Protein 7LZG (pdb70)

B-factor: mean 48.68, std 23.16, range [13.5, 153.05]

Foldseek 3Di:
DVVVVVVLQVLCVVCVVVQWAWPVPFDAEEQFQFLLVVLVVLVPPDQKHWYAHPVQFTQAMDGPVRSVVVCVVDDSVVSVHTNSCHDRPAAEAEPPDGPVVQVVSCVVPQKHWYAHPVGHTTTIGGPVSVVVSVVVVVPD/DVCVVVVQVLVVVCCVQQWDWPVPFDEEEQQQALLVVLVVQVVPDQKHWYAHPVQQTQAIDGPVLSCVVCVVDDNVVSRDGNSCHPNPAAEAEPPDGPVVVVVRCVVHFKYWYAHPVRHTTTIGGPVRSVVSCCVCVVVDDDPVVDD

Sequence (287 aa):
SNAIAKEFETFLLGQEETFLTPAKNLAVLIDTHNADHATLLLSQTYTRVPVVTDEKQFVGTIGLRDIAYQEHDLSQEIADTDIVHTKTDVAVVSPDFTITEVLHKLVDESFLPVVDAEGIFQGIITRKSILKAVNALLHDNAIAKEFETFLLGQEETFLTPAKNLAVLIDTHNADHATLLLSQTYTRVPVVTDEKQFVGTIGLRDIAYQEHDLSQEIADTDIVHTKTDVAVVSPDFTITEVLHKLVDESFLPVVDAEGIFQGIITRKSILKAVNALLHDFSKEYEIR

Structure (mmCIF, N/CA/C/O backbone):
data_7LZG
#
_entry.id   7LZG
#
_cell.length_a   55.225
_cell.length_b   85.173
_cell.length_c   91.591
_cell.angle_alpha   9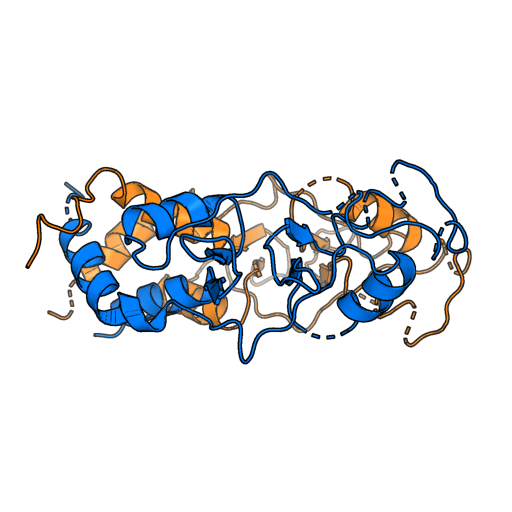0.000
_cell.angle_beta   90.000
_cell.angle_gamma   90.000
#
_symmetry.space_group_name_H-M   'P 21 21 21'
#
loop_
_entity.id
_entity.type
_entity.pdbx_description
1 polymer 'CBS domain protein'
2 non-polymer 'PHOSPHATE ION'
3 water water
#
loop_
_atom_site.group_PDB
_atom_site.id
_atom_site.type_symbol
_atom_site.label_atom_id
_atom_site.label_alt_id
_atom_site.label_comp_id
_atom_site.label_asym_id
_atom_site.label_entity_id
_atom_site.label_seq_id
_atom_site.pdbx_PDB_ins_code
_atom_site.Cartn_x
_atom_site.Cartn_y
_atom_site.Cartn_z
_atom_site.occupancy
_atom_site.B_iso_or_equiv
_atom_site.auth_seq_id
_atom_site.auth_comp_id
_atom_site.auth_asym_id
_atom_site.auth_atom_id
_atom_site.pdbx_PDB_model_num
ATOM 1 N N . SER A 1 1 ? 14.927 25.493 83.771 1.00 80.91 -2 SER A N 1
ATOM 2 C CA . SER A 1 1 ? 13.736 26.277 84.076 1.00 77.64 -2 SER A CA 1
ATOM 3 C C . SER A 1 1 ? 13.808 27.651 83.424 1.00 82.44 -2 SER A C 1
ATOM 4 O O . SER A 1 1 ? 12.806 28.161 82.918 1.00 96.18 -2 SER A O 1
ATOM 7 N N . ASN A 1 2 ? 15.000 28.246 83.454 1.00 64.70 -1 ASN A N 1
ATOM 8 C CA . ASN A 1 2 ? 15.277 29.590 82.954 1.00 60.47 -1 ASN A CA 1
ATOM 9 C C . ASN A 1 2 ? 14.465 30.668 83.662 1.00 56.03 -1 ASN A C 1
ATOM 10 O O . ASN A 1 2 ? 14.482 31.830 83.237 1.00 53.96 -1 ASN A O 1
ATOM 15 N N . ALA A 1 3 ? 13.752 30.318 84.732 1.00 55.68 0 ALA A N 1
ATOM 16 C CA . ALA A 1 3 ? 13.038 31.303 85.530 1.00 54.62 0 ALA A CA 1
ATOM 17 C C . ALA A 1 3 ? 13.850 31.789 86.719 1.00 50.31 0 ALA A C 1
ATOM 18 O O . ALA A 1 3 ? 13.597 32.893 87.217 1.00 48.98 0 ALA A O 1
ATOM 28 N N . ILE A 1 5 ? 17.303 32.083 86.623 1.00 48.94 2 ILE A N 1
ATOM 29 C CA . ILE A 1 5 ? 18.279 32.997 86.042 1.00 42.87 2 ILE A CA 1
ATOM 30 C C . ILE A 1 5 ? 17.596 34.277 85.572 1.00 39.62 2 ILE A C 1
ATOM 31 O O . ILE A 1 5 ? 18.189 35.360 85.628 1.00 40.03 2 ILE A O 1
ATOM 36 N N . ALA A 1 6 ? 16.339 34.185 85.125 1.00 43.04 3 ALA A N 1
ATOM 37 C CA . ALA A 1 6 ? 15.600 35.384 84.749 1.00 38.91 3 ALA A CA 1
ATOM 38 C C . ALA A 1 6 ? 15.345 36.281 85.952 1.00 41.35 3 ALA A C 1
ATOM 39 O O . ALA A 1 6 ? 15.332 37.510 85.816 1.00 43.38 3 ALA A O 1
ATOM 41 N N . LYS A 1 7 ? 15.139 35.692 87.131 1.00 44.02 4 LYS A N 1
ATOM 42 C CA . LYS A 1 7 ? 14.963 36.502 88.332 1.00 41.12 4 LYS A CA 1
ATOM 43 C C . LYS A 1 7 ? 16.280 37.139 88.757 1.00 37.43 4 LYS A C 1
ATOM 44 O O . LYS A 1 7 ? 16.311 38.312 89.147 1.00 36.72 4 LYS A O 1
ATOM 50 N N . GLU A 1 8 ? 17.377 36.382 88.684 1.00 37.13 5 GLU A N 1
ATOM 51 C CA . GLU A 1 8 ? 18.683 36.937 89.024 1.00 39.89 5 GLU A CA 1
ATOM 52 C C . GLU A 1 8 ? 19.100 38.017 88.032 1.00 41.62 5 GLU A C 1
ATOM 53 O O . GLU A 1 8 ? 19.719 39.015 88.417 1.00 38.80 5 GLU A O 1
ATOM 59 N N . PHE A 1 9 ? 18.767 37.836 86.751 1.00 44.72 6 PHE A N 1
ATOM 60 C CA . PHE A 1 9 ? 19.107 38.840 85.748 1.00 39.89 6 PHE A CA 1
ATOM 61 C C . PHE A 1 9 ? 18.307 40.119 85.955 1.00 41.55 6 PHE A C 1
ATOM 62 O O . PHE A 1 9 ? 18.823 41.222 8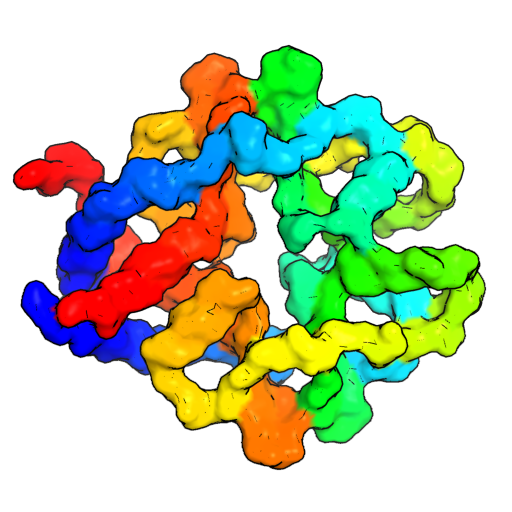5.742 1.00 40.42 6 PHE A O 1
ATOM 70 N N . GLU A 1 10 ? 17.047 39.993 86.378 1.00 42.99 7 GLU A N 1
ATOM 71 C CA . GLU A 1 10 ? 16.226 41.175 86.616 1.00 40.63 7 GLU A CA 1
ATOM 72 C C . GLU A 1 10 ? 16.725 41.963 87.820 1.00 42.09 7 GLU A C 1
ATOM 73 O O . GLU A 1 10 ? 16.822 43.194 87.763 1.00 47.76 7 GLU A O 1
ATOM 79 N N . THR A 1 11 ? 17.047 41.273 88.916 1.00 45.14 8 THR A N 1
ATOM 80 C CA . THR A 1 11 ? 17.505 41.965 90.116 1.00 41.33 8 THR A CA 1
ATOM 81 C C . THR A 1 11 ? 18.802 42.721 89.857 1.00 42.05 8 THR A C 1
ATOM 82 O O . THR A 1 11 ? 19.005 43.819 90.387 1.00 50.60 8 THR A O 1
ATOM 86 N N . PHE A 1 12 ? 19.688 42.155 89.034 1.00 41.24 9 PHE A N 1
ATOM 87 C CA . PHE A 1 12 ? 20.919 42.857 88.689 1.00 51.39 9 PHE A CA 1
ATOM 88 C C . PHE A 1 12 ? 20.641 44.093 87.842 1.00 51.81 9 PHE A C 1
ATOM 89 O O . PHE A 1 12 ? 21.363 45.091 87.951 1.00 56.48 9 PHE A O 1
ATOM 97 N N . LEU A 1 13 ? 19.604 44.051 87.001 1.00 50.69 10 LEU A N 1
ATOM 98 C CA . LEU A 1 13 ? 19.293 45.200 86.156 1.00 48.50 10 LEU A CA 1
ATOM 99 C C . LEU A 1 13 ? 18.765 46.368 86.978 1.00 54.51 10 LEU A C 1
ATOM 100 O O . LEU A 1 13 ? 19.037 47.531 86.658 1.00 61.48 10 LEU A O 1
ATOM 105 N N . LEU A 1 14 ? 18.003 46.083 88.038 1.00 53.08 11 LEU A N 1
ATOM 106 C CA . LEU A 1 14 ? 17.557 47.146 88.929 1.00 54.63 11 LEU A CA 1
ATOM 107 C C . LEU A 1 14 ? 18.723 47.835 89.625 1.00 62.08 11 LEU A C 1
ATOM 108 O O . LEU A 1 14 ? 18.587 48.990 90.043 1.00 70.24 11 LEU A O 1
ATOM 113 N N . GLY A 1 15 ? 19.865 47.154 89.756 1.00 58.85 12 GLY A N 1
ATOM 114 C CA . GLY A 1 15 ? 21.031 47.784 90.349 1.00 54.95 12 GLY A CA 1
ATOM 115 C C . GLY A 1 15 ? 21.577 48.926 89.517 1.00 62.76 12 GLY A C 1
ATOM 116 O O . GLY A 1 15 ? 22.123 49.889 90.064 1.00 65.37 12 GLY A O 1
ATOM 117 N N . GLN A 1 16 ? 21.443 48.839 88.193 1.00 64.39 13 GLN A N 1
ATOM 118 C CA . GLN A 1 16 ? 21.844 49.906 87.284 1.00 69.83 13 GLN A CA 1
ATOM 119 C C . GLN A 1 16 ? 20.637 50.568 86.624 1.00 67.21 13 GLN A C 1
ATOM 120 O O . GLN A 1 16 ? 20.739 51.087 85.510 1.00 67.82 13 GLN A O 1
ATOM 126 N N . GLU A 1 17 ? 19.487 50.555 87.305 1.00 78.48 14 GLU A N 1
ATOM 127 C CA . GLU A 1 17 ? 18.277 51.135 86.731 1.00 81.42 14 GLU A CA 1
ATOM 128 C C . GLU A 1 17 ? 18.394 52.645 86.566 1.00 90.87 14 GLU A C 1
ATOM 129 O O . GLU A 1 17 ? 17.842 53.207 85.613 1.00 87.35 14 GLU A O 1
ATOM 135 N N . GLU A 1 18 ? 19.104 53.317 87.474 1.00 98.75 15 GLU A N 1
ATOM 136 C CA . GLU A 1 18 ? 19.235 54.766 87.381 1.00 102.82 15 GLU A CA 1
ATOM 137 C C . GLU A 1 18 ? 20.270 55.185 86.346 1.00 89.52 15 GLU A C 1
ATOM 138 O O . GLU A 1 18 ? 20.133 56.254 85.741 1.00 87.99 15 GLU A O 1
ATOM 144 N N . THR A 1 19 ? 21.299 54.369 86.124 1.00 78.37 16 THR A N 1
ATOM 145 C CA . THR A 1 19 ? 22.323 54.671 85.133 1.00 77.82 16 THR A CA 1
ATOM 146 C C . THR A 1 19 ? 21.914 54.277 83.716 1.00 71.87 16 THR A C 1
ATOM 147 O O . THR A 1 19 ? 22.766 54.269 82.820 1.00 59.70 16 THR A O 1
ATOM 151 N N . PHE A 1 20 ? 20.639 53.946 83.498 1.00 70.64 17 PHE A N 1
ATOM 152 C CA . PHE A 1 20 ? 20.156 53.656 82.153 1.00 58.15 17 PHE A CA 1
ATOM 153 C C . PHE A 1 20 ? 19.804 54.922 81.386 1.00 57.27 17 PHE A C 1
ATOM 154 O O . PHE A 1 20 ? 19.850 54.927 80.151 1.00 54.24 17 PHE A O 1
ATOM 162 N N . LEU A 1 21 ? 19.450 55.993 82.092 1.00 60.43 18 LEU A N 1
ATOM 163 C CA . LEU A 1 21 ? 18.958 57.202 81.449 1.00 52.06 18 LEU A CA 1
ATOM 164 C C . LEU A 1 21 ? 20.107 58.023 80.882 1.00 49.94 18 LEU A C 1
ATOM 165 O O . LEU A 1 21 ? 21.061 58.352 81.595 1.00 50.54 18 LEU A O 1
ATOM 170 N N . THR A 1 22 ? 20.014 58.348 79.594 1.00 47.99 19 THR A N 1
ATOM 171 C CA . THR A 1 22 ? 20.877 59.349 78.990 1.00 43.92 19 THR A CA 1
ATOM 172 C C . THR A 1 22 ? 20.117 60.665 78.978 1.00 49.97 19 THR A C 1
ATOM 173 O O . THR A 1 22 ? 19.170 60.810 78.190 1.00 48.15 19 THR A O 1
ATOM 177 N N . PRO A 1 23 ? 20.469 61.634 79.821 1.00 55.99 20 PRO A N 1
ATOM 178 C CA . PRO A 1 23 ? 19.636 62.834 79.955 1.00 55.09 20 PRO A CA 1
ATOM 179 C C . PRO A 1 23 ? 19.655 63.691 78.701 1.00 55.64 20 PRO A C 1
ATOM 180 O O . PRO A 1 23 ? 20.634 63.723 77.950 1.00 51.72 20 PRO A O 1
ATOM 184 N N . ALA A 1 24 ? 18.547 64.406 78.490 1.00 59.60 21 ALA A N 1
ATOM 185 C CA . ALA A 1 24 ? 18.440 65.343 77.381 1.00 62.27 21 ALA A CA 1
ATOM 186 C C . ALA A 1 24 ? 19.403 66.515 77.504 1.00 70.77 21 ALA A C 1
ATOM 187 O O . ALA A 1 24 ? 19.604 67.231 76.518 1.00 75.54 21 ALA A O 1
ATOM 189 N N . LYS A 1 25 ? 19.998 66.727 78.681 1.00 73.78 22 LYS A N 1
ATOM 190 C CA . LYS A 1 25 ? 20.889 67.867 78.868 1.00 81.52 22 LYS A CA 1
ATOM 191 C C . LYS A 1 25 ? 22.091 67.776 77.937 1.00 88.29 22 LYS A C 1
ATOM 192 O O . LYS A 1 25 ? 22.400 68.723 77.204 1.00 94.94 22 LYS A O 1
ATOM 198 N N . ASN A 1 26 ? 22.780 66.637 77.950 1.00 101.97 23 ASN A N 1
ATOM 199 C CA . ASN A 1 26 ? 23.865 66.349 77.014 1.00 108.55 23 ASN A CA 1
ATOM 200 C C . ASN A 1 26 ? 23.358 65.277 76.054 1.00 100.69 23 ASN A C 1
ATOM 201 O O . ASN A 1 26 ? 23.631 64.086 76.211 1.00 94.55 23 ASN A O 1
ATOM 206 N N . LEU A 1 27 ? 22.608 65.718 75.047 1.00 81.21 24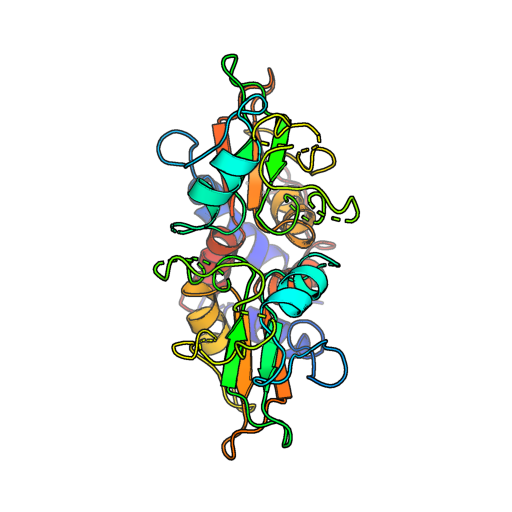 LEU A N 1
ATOM 207 C CA . LEU A 1 27 ? 21.996 64.806 74.085 1.00 65.07 24 LEU A CA 1
ATOM 208 C C . LEU A 1 27 ? 21.561 65.617 72.878 1.00 62.43 24 LEU A C 1
ATOM 209 O O . LEU A 1 27 ? 20.721 66.514 73.008 1.00 60.23 24 LEU A O 1
ATOM 214 N N . ALA A 1 28 ? 22.129 65.310 71.716 1.00 57.52 25 ALA A N 1
ATOM 215 C CA . ALA A 1 28 ? 21.814 66.058 70.508 1.00 50.03 25 ALA A CA 1
ATOM 216 C C . ALA A 1 28 ? 20.439 65.666 69.980 1.00 48.46 25 ALA A C 1
ATOM 217 O O . ALA A 1 28 ? 20.129 64.479 69.843 1.00 45.38 25 ALA A O 1
ATOM 219 N N . VAL A 1 29 ? 19.614 66.670 69.684 1.00 46.17 26 VAL A N 1
ATOM 220 C CA . VAL A 1 29 ? 18.264 66.477 69.177 1.00 43.53 26 VAL A CA 1
ATOM 221 C C . VAL A 1 29 ? 18.059 67.379 67.962 1.00 46.33 26 VAL A C 1
ATOM 222 O O . VAL A 1 29 ? 18.969 68.083 67.524 1.00 44.20 26 VAL A O 1
ATOM 226 N N . LEU A 1 30 ? 16.841 67.351 67.423 1.00 46.47 27 LEU A N 1
ATOM 227 C CA . LEU A 1 30 ? 16.456 68.166 66.280 1.00 42.00 27 LEU A CA 1
ATOM 228 C C . LEU A 1 30 ? 15.124 68.847 66.564 1.00 51.69 27 LEU A C 1
ATOM 229 O O . LEU A 1 30 ? 14.410 68.501 67.510 1.00 57.97 27 LEU A O 1
ATOM 234 N N . ILE A 1 31 ? 14.791 69.825 65.725 1.00 53.07 28 ILE A N 1
ATOM 235 C CA . ILE A 1 31 ? 13.534 70.561 65.811 1.00 55.57 28 ILE A CA 1
ATOM 236 C C . ILE A 1 31 ? 12.633 70.102 64.673 1.00 55.78 28 ILE A C 1
ATOM 237 O O . ILE A 1 31 ? 13.100 69.888 63.548 1.00 58.05 28 ILE A O 1
ATOM 242 N N . ASP A 1 32 ? 11.338 69.955 64.965 1.00 53.14 29 ASP A N 1
ATOM 243 C CA . ASP A 1 32 ? 10.412 69.387 63.992 1.00 52.91 29 ASP A CA 1
ATOM 244 C C . ASP A 1 32 ? 10.055 70.349 62.867 1.00 51.36 29 ASP A C 1
ATOM 245 O O . ASP A 1 32 ? 9.370 69.937 61.924 1.00 50.56 29 ASP A O 1
ATOM 250 N N . THR A 1 33 ? 10.488 71.606 62.936 1.00 55.08 30 THR A N 1
ATOM 251 C CA . THR A 1 33 ? 10.142 72.600 61.930 1.00 59.97 30 THR A CA 1
ATOM 252 C C . THR A 1 33 ? 11.337 73.077 61.116 1.00 56.38 30 THR A C 1
ATOM 253 O O . THR A 1 33 ? 11.168 73.929 60.239 1.00 56.10 30 THR A O 1
ATOM 257 N N . HIS A 1 34 ? 12.534 72.562 61.380 1.00 53.49 31 HIS A N 1
ATOM 258 C CA . HIS A 1 34 ? 13.662 72.858 60.514 1.00 51.39 31 HIS A CA 1
ATOM 259 C C . HIS A 1 34 ? 13.539 72.074 59.211 1.00 44.93 31 HIS A C 1
ATOM 260 O O . HIS A 1 34 ? 12.873 71.038 59.140 1.00 40.36 31 HIS A O 1
ATOM 267 N N . ASN A 1 35 ? 14.181 72.589 58.166 1.00 40.84 32 ASN A N 1
ATOM 268 C CA . ASN A 1 35 ? 14.048 71.983 56.850 1.00 33.71 32 ASN A CA 1
ATOM 269 C C . ASN A 1 35 ? 14.823 70.669 56.778 1.00 28.94 32 ASN A C 1
ATOM 270 O O . ASN A 1 35 ? 15.749 70.416 57.553 1.00 29.71 32 ASN A O 1
ATOM 275 N N . ALA A 1 36 ? 14.428 69.826 55.821 1.00 30.09 33 ALA A N 1
ATOM 276 C CA . ALA A 1 36 ? 14.969 68.472 55.741 1.00 28.92 33 ALA A CA 1
ATOM 277 C C . ALA A 1 36 ? 16.384 68.450 55.173 1.00 29.94 33 ALA A C 1
ATOM 278 O O . ALA A 1 36 ? 17.204 67.622 55.585 1.00 26.52 33 ALA A O 1
ATOM 280 N N . ASP A 1 37 ? 16.686 69.338 54.222 1.00 32.82 34 ASP A N 1
ATOM 281 C CA . ASP A 1 37 ? 18.029 69.378 53.652 1.00 26.48 34 ASP A CA 1
ATOM 282 C C . ASP A 1 37 ? 19.063 69.741 54.711 1.00 28.85 34 ASP A C 1
ATOM 283 O O . ASP A 1 37 ? 20.194 69.241 54.686 1.00 29.70 34 ASP A O 1
ATOM 288 N N . HIS A 1 38 ? 18.688 70.607 55.653 1.00 29.06 35 HIS A N 1
ATOM 289 C CA . HIS A 1 38 ? 19.609 70.999 56.714 1.00 24.95 35 HIS A CA 1
ATOM 290 C C . HIS A 1 38 ? 19.841 69.858 57.696 1.00 27.89 35 HIS A C 1
ATOM 291 O O . HIS A 1 38 ? 20.960 69.674 58.189 1.00 32.32 35 HIS A O 1
ATOM 298 N N . ALA A 1 39 ? 18.795 69.085 57.999 1.00 28.88 36 ALA A N 1
ATOM 299 C CA . ALA A 1 39 ? 18.956 67.952 58.902 1.00 25.28 36 ALA A CA 1
ATOM 300 C C . ALA A 1 39 ? 19.802 66.852 58.277 1.00 26.99 36 ALA A C 1
ATOM 301 O O . ALA A 1 39 ? 20.487 66.115 58.996 1.00 26.41 36 ALA A O 1
ATOM 303 N N . THR A 1 40 ? 19.761 66.716 56.949 1.00 24.53 37 THR A N 1
ATOM 304 C CA . THR A 1 40 ? 20.635 65.755 56.285 1.00 26.73 37 THR A CA 1
ATOM 305 C C . THR A 1 40 ? 22.096 66.129 56.484 1.00 26.43 37 THR A C 1
ATOM 306 O O . THR A 1 40 ? 22.950 65.256 56.681 1.00 25.48 37 THR A O 1
ATOM 310 N N . LEU A 1 41 ? 22.400 67.427 56.441 1.00 27.17 38 LEU A N 1
ATOM 311 C CA . LEU A 1 41 ? 23.760 67.886 56.699 1.00 30.57 38 LEU A CA 1
ATOM 312 C C . LEU A 1 41 ? 24.173 67.614 58.140 1.00 26.62 38 LEU A C 1
ATOM 313 O O . LEU A 1 41 ? 25.326 67.256 58.405 1.00 27.55 38 LEU A O 1
ATOM 318 N N . LEU A 1 42 ? 23.245 67.776 59.085 1.00 27.36 39 LEU A N 1
ATOM 319 C CA . LEU A 1 42 ? 23.581 67.568 60.490 1.00 31.81 39 LEU A CA 1
ATOM 320 C C . LEU A 1 42 ? 23.733 66.087 60.812 1.00 29.63 39 LEU A C 1
ATOM 321 O O . LEU A 1 42 ? 24.671 65.694 61.515 1.00 32.72 39 LEU A O 1
ATOM 326 N N . LEU A 1 43 ? 22.822 65.251 60.310 1.00 29.38 40 LEU A N 1
ATOM 327 C CA . LEU A 1 43 ? 22.907 63.820 60.582 1.00 30.62 40 LEU A CA 1
ATOM 328 C C . LEU A 1 43 ? 24.099 63.180 59.882 1.00 31.19 40 LEU A C 1
ATOM 329 O O . LEU A 1 43 ? 24.597 62.144 60.334 1.00 29.18 40 LEU A O 1
ATOM 334 N N . SER A 1 44 ? 24.571 63.776 58.786 1.00 28.83 41 SER A N 1
ATOM 335 C CA . SER A 1 44 ? 25.728 63.236 58.083 1.00 29.94 41 SER A CA 1
ATOM 336 C C . SER A 1 44 ? 27.039 63.490 58.815 1.00 33.26 41 SER A C 1
ATOM 337 O O . SER A 1 44 ? 28.095 63.097 58.305 1.00 39.18 41 SER A O 1
ATOM 340 N N . GLN A 1 45 ? 27.006 64.132 59.983 1.00 37.72 42 GLN A N 1
ATOM 341 C CA . GLN A 1 45 ? 28.210 64.373 60.764 1.00 43.09 42 GLN A CA 1
ATOM 342 C C . GLN A 1 45 ? 28.067 64.021 62.237 1.00 47.75 42 GLN A C 1
ATOM 343 O O . GLN A 1 45 ? 29.084 63.982 62.939 1.00 58.47 42 GLN A O 1
ATOM 357 N N . THR A 1 47 ? 27.334 61.565 65.590 1.00 57.15 44 THR A N 1
ATOM 358 C CA . THR A 1 47 ? 27.859 60.242 65.901 1.00 65.06 44 THR A CA 1
ATOM 359 C C . THR A 1 47 ? 26.778 59.169 65.859 1.00 63.45 44 THR A C 1
ATOM 360 O O . THR A 1 47 ? 27.057 58.031 65.464 1.00 62.26 44 THR A O 1
ATOM 364 N N . TYR A 1 48 ? 25.553 59.504 66.246 1.00 62.94 45 TYR A N 1
ATOM 365 C CA . TYR A 1 48 ? 24.476 58.532 66.349 1.00 68.84 45 TYR A CA 1
ATOM 366 C C . TYR A 1 48 ? 23.591 58.575 65.109 1.00 64.61 45 TYR A C 1
ATOM 367 O O . TYR A 1 48 ? 23.390 59.630 64.501 1.00 66.16 45 TYR A O 1
ATOM 376 N N . THR A 1 49 ? 23.065 57.406 64.739 1.00 58.63 46 THR A N 1
ATOM 377 C CA . THR A 1 49 ? 22.300 57.258 63.508 1.00 52.81 46 THR A CA 1
ATOM 378 C C . THR A 1 49 ? 20.839 57.666 63.652 1.00 45.33 46 THR A C 1
ATOM 379 O O . THR A 1 49 ? 20.150 57.796 62.634 1.00 41.57 46 THR A O 1
ATOM 383 N N . ARG A 1 50 ? 20.347 57.858 64.874 1.00 42.23 47 ARG A N 1
ATOM 384 C CA . ARG A 1 50 ? 19.001 58.367 65.100 1.00 36.80 47 ARG A CA 1
ATOM 385 C C . ARG A 1 50 ? 19.039 59.374 66.238 1.00 38.10 47 ARG A C 1
ATOM 386 O O . ARG A 1 50 ? 19.802 59.226 67.195 1.00 48.25 47 ARG A O 1
ATOM 394 N N . VAL A 1 51 ? 18.206 60.411 66.124 1.00 33.06 48 VAL A N 1
ATOM 395 C CA . VAL A 1 51 ? 18.156 61.465 67.138 1.00 33.86 48 VAL A CA 1
ATOM 396 C C . VAL A 1 51 ? 16.709 61.778 67.467 1.00 32.33 48 VAL A C 1
ATOM 397 O O . VAL A 1 51 ? 15.806 61.634 66.633 1.00 29.36 48 VAL A O 1
ATOM 401 N N . PRO A 1 52 ? 16.461 62.204 68.702 1.00 32.34 49 PRO A N 1
ATOM 402 C CA . PRO A 1 52 ? 15.112 62.642 69.073 1.00 31.76 49 PRO A CA 1
ATOM 403 C C . PRO A 1 52 ? 14.723 63.913 68.336 1.00 35.69 49 PRO A C 1
ATOM 404 O O . PRO A 1 52 ? 15.563 64.710 67.914 1.00 36.46 49 PRO A O 1
ATOM 408 N N . VAL A 1 53 ? 13.414 64.094 68.190 1.00 39.46 50 VAL A N 1
ATOM 409 C CA . VAL A 1 53 ? 12.843 65.267 67.540 1.00 42.30 50 VAL A CA 1
ATOM 410 C C . VAL A 1 53 ? 11.973 65.990 68.557 1.00 52.12 50 VAL A C 1
ATOM 411 O O . VAL A 1 53 ? 10.979 65.433 69.039 1.00 54.02 50 VAL A O 1
ATOM 415 N N . VAL A 1 54 ? 12.348 67.226 68.885 1.00 64.45 51 VAL A N 1
ATOM 416 C CA . VAL A 1 54 ? 11.606 68.038 69.843 1.00 70.54 51 VAL A CA 1
ATOM 417 C C . VAL A 1 54 ? 11.154 69.322 69.162 1.00 73.36 51 VAL A C 1
ATOM 418 O O . VAL A 1 54 ? 11.210 69.438 67.932 1.00 73.42 51 VAL A O 1
ATOM 422 N N . THR A 1 55 ? 10.702 70.293 69.953 1.00 79.60 52 THR A N 1
ATOM 423 C CA . THR A 1 55 ? 10.181 71.557 69.449 1.00 83.06 52 THR A CA 1
ATOM 424 C C . THR A 1 55 ? 10.779 72.707 70.252 1.00 92.99 52 THR A C 1
ATOM 425 O O . THR A 1 55 ? 11.634 72.510 71.121 1.00 85.30 52 THR A O 1
ATOM 429 N N . ASP A 1 56 ? 10.324 73.925 69.946 1.00 117.61 53 ASP A N 1
ATOM 430 C CA . ASP A 1 56 ? 10.627 75.062 70.810 1.00 124.08 53 ASP A CA 1
ATOM 431 C C . ASP A 1 56 ? 9.977 74.878 72.175 1.00 123.47 53 ASP A C 1
ATOM 432 O O . ASP A 1 56 ? 10.606 75.119 73.212 1.00 117.47 53 ASP A O 1
ATOM 437 N N . GLU A 1 57 ? 8.718 74.438 72.192 1.00 125.30 54 GLU A N 1
ATOM 438 C CA . GLU A 1 57 ? 8.024 74.112 73.431 1.00 118.79 54 GLU A CA 1
ATOM 439 C C . GLU A 1 57 ? 8.480 72.784 74.027 1.00 120.05 54 GLU A C 1
ATOM 440 O O . GLU A 1 57 ? 7.946 72.377 75.065 1.00 118.11 54 GLU A O 1
ATOM 446 N N . LYS A 1 58 ? 9.435 72.106 73.384 1.00 105.71 55 LYS A N 1
ATOM 447 C CA . LYS A 1 58 ? 10.081 70.888 73.870 1.00 92.46 55 LYS A CA 1
ATOM 448 C C . LYS A 1 58 ? 9.149 69.679 73.884 1.00 76.03 55 LYS A C 1
ATOM 449 O O . LYS A 1 58 ? 9.451 68.675 74.536 1.00 69.41 55 LYS A O 1
ATOM 455 N N . GLN A 1 59 ? 8.021 69.738 73.180 1.00 78.03 56 GLN A N 1
ATOM 456 C CA . GLN A 1 59 ? 7.176 68.558 73.052 1.00 75.40 56 GLN A CA 1
ATOM 457 C C . GLN A 1 59 ? 7.887 67.502 72.219 1.00 74.63 56 GLN A C 1
ATOM 458 O O . GLN A 1 59 ? 8.417 67.797 71.143 1.00 77.41 56 GLN A O 1
ATOM 464 N N . PHE A 1 60 ? 7.907 66.271 72.720 1.00 86.40 57 PHE A N 1
ATOM 465 C CA . PHE A 1 60 ? 8.513 65.175 71.977 1.00 77.14 57 PHE A CA 1
ATOM 466 C C . PHE A 1 60 ? 7.630 64.813 70.789 1.00 76.44 57 PHE A C 1
ATOM 467 O O . PHE A 1 60 ? 6.458 64.461 70.960 1.00 79.99 57 PHE A O 1
ATOM 475 N N . VAL A 1 61 ? 8.189 64.907 69.588 1.00 58.69 58 VAL A N 1
ATOM 476 C CA . VAL A 1 61 ? 7.486 64.549 68.362 1.00 56.16 58 VAL A CA 1
ATOM 477 C C . VAL A 1 61 ? 7.770 63.109 67.961 1.00 52.69 58 VAL A C 1
ATOM 478 O O . VAL A 1 61 ? 6.851 62.346 67.664 1.00 55.57 58 VAL A O 1
ATOM 482 N N . GLY A 1 62 ? 9.041 62.723 67.950 1.00 48.66 59 GLY A N 1
ATOM 483 C CA . GLY A 1 62 ? 9.408 61.369 67.565 1.00 47.10 59 GLY A CA 1
ATOM 484 C C . GLY A 1 62 ? 10.906 61.246 67.391 1.00 38.03 59 GLY A C 1
ATOM 485 O O . GLY A 1 62 ? 11.681 62.002 67.987 1.00 40.82 59 GLY A O 1
ATOM 486 N N . THR A 1 63 ? 11.302 60.278 66.570 1.00 35.97 60 THR A N 1
ATOM 487 C CA . THR A 1 63 ? 12.694 60.090 66.194 1.00 33.06 60 THR A CA 1
ATOM 488 C C . THR A 1 63 ? 12.828 60.195 64.681 1.00 32.39 60 THR A C 1
ATOM 489 O O . THR A 1 63 ? 11.850 60.071 63.939 1.00 32.81 60 THR A O 1
ATOM 493 N N . ILE A 1 64 ? 14.057 60.425 64.227 1.00 31.95 61 ILE A N 1
ATOM 494 C CA . ILE A 1 64 ? 14.339 60.532 62.802 1.00 28.98 61 ILE A CA 1
ATOM 495 C C . ILE A 1 64 ? 15.802 60.185 62.571 1.00 26.93 61 ILE A C 1
ATOM 496 O O . ILE A 1 64 ? 16.655 60.388 63.439 1.00 25.18 61 ILE A O 1
ATOM 501 N N . GLY A 1 65 ? 16.081 59.632 61.394 1.00 23.75 62 GLY A N 1
ATOM 502 C CA . GLY A 1 65 ? 17.436 59.337 60.982 1.00 26.11 62 GLY A CA 1
ATOM 503 C C . GLY A 1 65 ? 17.592 59.572 59.496 1.00 21.12 62 GLY A C 1
ATOM 504 O O . GLY A 1 65 ? 16.641 59.946 58.807 1.00 22.27 62 GLY A O 1
ATOM 505 N N . LEU A 1 66 ? 18.815 59.353 59.010 1.00 19.57 63 LEU A N 1
ATOM 506 C CA . LEU A 1 66 ? 19.050 59.449 57.575 1.00 18.13 63 LEU A CA 1
ATOM 507 C C . LEU A 1 66 ? 18.189 58.459 56.806 1.00 22.33 63 LEU A C 1
ATOM 508 O O . LEU A 1 66 ? 17.763 58.750 55.684 1.00 24.12 63 LEU A O 1
ATOM 513 N N . ARG A 1 67 ? 17.913 57.294 57.396 1.00 22.72 64 ARG A N 1
ATOM 514 C CA . ARG A 1 67 ? 17.054 56.314 56.742 1.00 22.29 64 ARG A CA 1
ATOM 515 C C . ARG A 1 67 ? 15.675 56.899 56.464 1.00 19.59 64 ARG A C 1
ATOM 516 O O . ARG A 1 67 ? 15.133 56.744 55.365 1.00 18.58 64 ARG A O 1
ATOM 524 N N . ASP A 1 68 ? 15.098 57.594 57.447 1.00 17.02 65 ASP A N 1
ATOM 525 C CA . ASP A 1 68 ? 13.779 58.188 57.256 1.00 20.25 65 ASP A CA 1
ATOM 526 C C . ASP A 1 68 ? 13.831 59.346 56.269 1.00 22.93 65 ASP A C 1
ATOM 527 O O . ASP A 1 68 ? 12.917 59.516 55.453 1.00 22.46 65 ASP A O 1
ATOM 532 N N . ILE A 1 69 ? 14.890 60.154 56.328 1.00 23.56 66 ILE A N 1
ATOM 533 C CA . ILE A 1 69 ? 14.997 61.309 55.444 1.00 19.26 66 ILE A CA 1
ATOM 534 C C . ILE A 1 69 ? 15.254 60.865 54.010 1.00 21.16 66 ILE A C 1
ATOM 535 O O . ILE A 1 69 ? 14.573 61.305 53.076 1.00 26.51 66 ILE A O 1
ATOM 548 N N . ALA A 1 71 ? 14.695 58.015 52.666 1.00 23.61 68 ALA A N 1
ATOM 549 C CA . ALA A 1 71 ? 13.530 57.299 52.157 1.00 23.42 68 ALA A CA 1
ATOM 550 C C . ALA A 1 71 ? 12.484 58.267 51.630 1.00 23.72 68 ALA A C 1
ATOM 551 O O . ALA A 1 71 ? 11.926 58.061 50.547 1.00 28.07 68 ALA A O 1
ATOM 553 N N . TYR A 1 72 ? 12.210 59.335 52.380 1.00 23.69 69 TYR A N 1
ATOM 554 C CA . TYR A 1 72 ? 11.280 60.352 51.904 1.00 22.05 69 TYR A CA 1
ATOM 555 C C . TYR A 1 72 ? 11.777 60.987 50.610 1.00 21.87 69 TYR A C 1
ATOM 556 O O . TYR A 1 72 ? 11.000 61.188 49.670 1.00 27.58 69 TYR A O 1
ATOM 565 N N . GLN A 1 73 ? 13.074 61.290 50.536 1.00 19.71 70 GLN A N 1
ATOM 566 C CA . GLN A 1 73 ? 13.610 61.939 49.345 1.00 22.33 70 GLN A CA 1
ATOM 567 C C . GLN A 1 73 ? 13.666 60.988 48.157 1.00 23.13 70 GLN A C 1
ATOM 568 O O . GLN A 1 73 ? 13.556 61.429 47.008 1.00 24.84 70 GLN A O 1
ATOM 582 N N . GLU A 1 75 ? 11.763 57.817 47.779 1.00 35.29 72 GLU A N 1
ATOM 583 C CA . GLU A 1 75 ? 10.431 57.344 47.416 1.00 36.42 72 GLU A CA 1
ATOM 584 C C . GLU A 1 75 ? 9.666 58.402 46.635 1.00 35.48 72 GLU A C 1
ATOM 585 O O . GLU A 1 75 ? 8.944 58.083 45.684 1.00 47.68 72 GLU A O 1
ATOM 591 N N . HIS A 1 76 ? 9.816 59.668 47.018 1.00 27.27 73 HIS A N 1
ATOM 592 C CA . HIS A 1 76 ? 9.116 60.759 46.361 1.00 25.16 73 HIS A CA 1
ATOM 593 C C . HIS A 1 76 ? 9.951 61.452 45.294 1.00 27.69 73 HIS A C 1
ATOM 594 O O . HIS A 1 76 ? 9.431 62.339 44.610 1.00 32.51 73 HIS A O 1
ATOM 601 N N . ASP A 1 77 ? 11.219 61.074 45.138 1.00 26.40 74 ASP A N 1
ATOM 602 C CA . ASP A 1 77 ? 12.088 61.591 44.081 1.00 27.14 74 ASP A CA 1
ATOM 603 C C . ASP A 1 77 ? 12.085 63.121 44.068 1.00 25.29 74 ASP A C 1
ATOM 604 O O . ASP A 1 77 ? 11.690 63.766 43.096 1.00 33.97 74 ASP A O 1
ATOM 609 N N . LEU A 1 78 ? 12.534 63.697 45.177 1.00 26.60 75 LEU A N 1
ATOM 610 C CA . LEU A 1 78 ? 12.496 65.137 45.380 1.00 24.91 75 LEU A CA 1
ATOM 611 C C . LEU A 1 78 ? 13.903 65.717 45.340 1.00 29.49 75 LEU A C 1
ATOM 612 O O . LEU A 1 78 ? 14.850 65.118 45.860 1.00 30.96 75 LEU A O 1
ATOM 617 N N . SER A 1 79 ? 14.030 66.884 44.714 1.00 30.58 76 SER A N 1
ATOM 618 C CA . SER A 1 79 ? 15.305 67.561 44.557 1.00 30.16 76 SER A CA 1
ATOM 619 C C . SER A 1 79 ? 15.741 68.208 45.871 1.00 35.42 76 SER A C 1
ATOM 620 O O . SER A 1 79 ? 14.995 68.260 46.852 1.00 36.46 76 SER A O 1
ATOM 623 N N . GLN A 1 80 ? 16.974 68.723 45.874 1.00 32.86 77 GLN A N 1
ATOM 624 C CA . GLN A 1 80 ? 17.501 69.370 47.070 1.00 32.73 77 GLN A CA 1
ATOM 625 C C . GLN A 1 80 ? 16.790 70.685 47.366 1.00 36.48 77 GLN A C 1
ATOM 626 O O . GLN A 1 80 ? 16.730 71.104 48.528 1.00 33.67 77 GLN A O 1
ATOM 632 N N . GLU A 1 81 ? 16.249 71.348 46.341 1.00 44.83 78 GLU A N 1
ATOM 633 C CA . GLU A 1 81 ? 15.527 72.596 46.573 1.00 41.87 78 GLU A CA 1
ATOM 634 C C . GLU A 1 81 ? 14.209 72.343 47.294 1.00 46.03 78 GLU A C 1
ATOM 635 O O . GLU A 1 81 ? 13.780 73.157 48.121 1.00 47.74 78 GLU A O 1
ATOM 641 N N . ILE A 1 82 ? 13.553 71.220 46.995 1.00 38.55 79 ILE A N 1
ATOM 642 C CA . ILE A 1 82 ? 12.307 70.888 47.677 1.00 33.52 79 ILE A CA 1
ATOM 643 C C . ILE A 1 82 ? 12.582 70.442 49.108 1.00 33.50 79 ILE A C 1
ATOM 644 O O . ILE A 1 82 ? 11.759 70.667 50.004 1.00 34.21 79 ILE A O 1
ATOM 657 N N . ALA A 1 84 ? 14.981 71.589 51.090 1.00 34.23 81 ALA A N 1
ATOM 658 C CA . ALA A 1 84 ? 15.198 72.801 51.868 1.00 32.93 81 ALA A CA 1
ATOM 659 C C . ALA A 1 84 ? 13.904 73.548 52.162 1.00 34.15 81 ALA A C 1
ATOM 660 O O . ALA A 1 84 ? 13.921 74.498 52.951 1.00 32.27 81 ALA A O 1
ATOM 662 N N . ASP A 1 85 ? 12.793 73.143 51.548 1.00 35.81 82 ASP A N 1
ATOM 663 C CA . ASP A 1 85 ? 11.489 73.752 51.768 1.00 35.82 82 ASP A CA 1
ATOM 664 C C . ASP A 1 85 ? 10.520 72.798 52.456 1.00 36.55 82 ASP A C 1
ATOM 665 O O . ASP A 1 85 ? 9.339 73.125 52.611 1.00 40.43 82 ASP A O 1
ATOM 670 N N . THR A 1 86 ? 10.992 71.630 52.879 1.00 34.14 83 THR A N 1
ATOM 671 C CA . THR A 1 86 ? 10.155 70.612 53.497 1.00 35.65 83 THR A CA 1
ATOM 672 C C . THR A 1 86 ? 10.481 70.521 54.982 1.00 34.39 83 THR A C 1
ATOM 673 O O . THR A 1 86 ? 11.654 70.447 55.360 1.00 35.18 83 THR A O 1
ATOM 677 N N . ASP A 1 87 ? 9.445 70.529 55.816 1.00 41.12 84 ASP A N 1
ATOM 678 C CA . ASP A 1 87 ? 9.644 70.394 57.252 1.00 42.70 84 ASP A CA 1
ATOM 679 C C . ASP A 1 87 ? 9.998 68.955 57.616 1.00 37.75 84 ASP A C 1
ATOM 680 O O . ASP A 1 87 ? 9.590 68.000 56.949 1.00 35.42 84 ASP A O 1
ATOM 685 N N . ILE A 1 88 ? 10.766 68.814 58.699 1.00 39.25 85 ILE A N 1
ATOM 686 C CA . ILE A 1 88 ? 11.233 67.506 59.153 1.00 33.56 85 ILE A CA 1
ATOM 687 C C . ILE A 1 88 ? 10.071 66.629 59.599 1.00 34.82 85 ILE A C 1
ATOM 688 O O . ILE A 1 88 ? 10.114 65.402 59.447 1.00 36.53 85 ILE A O 1
ATOM 693 N N . VAL A 1 89 ? 9.007 67.239 60.128 1.00 41.05 86 VAL A N 1
ATOM 694 C CA . VAL A 1 89 ? 7.922 66.475 60.741 1.00 42.71 86 VAL A CA 1
ATOM 695 C C . VAL A 1 89 ? 7.245 65.552 59.734 1.00 42.72 86 VAL A C 1
ATOM 696 O O . VAL A 1 89 ? 6.684 64.516 60.112 1.00 40.78 86 VAL A O 1
ATOM 700 N N . HIS A 1 90 ? 7.299 65.888 58.444 1.00 55.17 87 HIS A N 1
ATOM 701 C CA . HIS A 1 90 ? 6.637 65.065 57.437 1.00 61.96 87 HIS A CA 1
ATOM 702 C C . HIS A 1 90 ? 7.338 63.735 57.195 1.00 56.47 87 HIS A C 1
ATOM 703 O O . HIS A 1 90 ? 6.884 62.964 56.342 1.00 54.91 87 HIS A O 1
ATOM 718 N N . THR A 1 92 ? 9.346 62.468 60.148 1.00 33.42 89 THR A N 1
ATOM 719 C CA . THR A 1 92 ? 9.705 62.073 61.503 1.00 31.37 89 THR A CA 1
ATOM 720 C C . THR A 1 92 ? 8.883 60.861 61.919 1.00 38.34 89 THR A C 1
ATOM 721 O O . THR A 1 92 ? 7.650 60.884 61.846 1.00 44.82 89 THR A O 1
ATOM 725 N N . LYS A 1 93 ? 9.564 59.803 62.346 1.00 43.39 90 LYS A N 1
ATOM 726 C CA . LYS A 1 93 ? 8.896 58.597 62.825 1.00 46.55 90 LYS A CA 1
ATOM 727 C C . LYS A 1 93 ? 8.254 58.909 64.171 1.00 46.33 90 LYS A C 1
ATOM 728 O O . LYS A 1 93 ? 8.916 58.887 65.210 1.00 44.45 90 LYS A O 1
ATOM 734 N N . THR A 1 94 ? 6.960 59.223 64.153 1.00 60.29 91 THR A N 1
ATOM 735 C CA . THR A 1 94 ? 6.232 59.527 65.378 1.00 67.66 91 THR A CA 1
ATOM 736 C C . THR A 1 94 ? 5.562 58.305 65.987 1.00 74.07 91 THR A C 1
ATOM 737 O O . THR A 1 94 ? 5.240 58.321 67.181 1.00 70.88 91 THR A O 1
ATOM 741 N N . ASP A 1 95 ? 5.349 57.250 65.201 1.00 93.23 92 ASP A N 1
ATOM 742 C CA . ASP A 1 95 ? 4.743 56.014 65.692 1.00 98.01 92 ASP A CA 1
ATOM 743 C C . ASP A 1 95 ? 5.797 55.129 66.365 1.00 101.64 92 ASP A C 1
ATOM 744 O O . ASP A 1 95 ? 6.080 54.006 65.949 1.00 98.71 92 ASP A O 1
ATOM 749 N N . VAL A 1 96 ? 6.384 55.669 67.432 1.00 69.36 93 VAL A N 1
ATOM 750 C CA . VAL A 1 96 ? 7.409 54.981 68.204 1.00 59.26 93 VAL A CA 1
ATOM 751 C C . VAL A 1 96 ? 6.918 54.820 69.638 1.00 52.24 93 VAL A C 1
ATOM 752 O O . VAL A 1 96 ? 5.920 55.412 70.050 1.00 55.84 93 VAL A O 1
ATOM 756 N N . ALA A 1 97 ? 7.642 54.005 70.397 1.00 45.62 94 ALA A N 1
ATOM 757 C CA . ALA A 1 97 ? 7.332 53.765 71.796 1.00 49.45 94 ALA A CA 1
ATOM 758 C C . ALA A 1 97 ? 7.954 54.847 72.676 1.00 56.13 94 ALA A C 1
ATOM 759 O O . ALA A 1 97 ? 8.781 55.648 72.235 1.00 63.82 94 ALA A O 1
ATOM 761 N N . VAL A 1 98 ? 7.544 54.857 73.944 1.00 66.84 95 VAL A N 1
ATOM 762 C CA . VAL A 1 98 ? 8.010 55.851 74.906 1.00 70.16 95 VAL A CA 1
ATOM 763 C C . VAL A 1 98 ? 7.629 55.395 76.310 1.00 68.11 95 VAL A C 1
ATOM 764 O O . VAL A 1 98 ? 6.614 54.715 76.499 1.00 73.47 95 VAL A O 1
ATOM 768 N N . VAL A 1 99 ? 8.445 55.749 77.303 1.00 56.02 96 VAL A N 1
ATOM 769 C CA . VAL A 1 99 ? 8.201 55.360 78.686 1.00 65.88 96 VAL A CA 1
ATOM 770 C C . VAL A 1 99 ? 8.233 56.594 79.576 1.00 69.24 96 VAL A C 1
ATOM 771 O O . VAL A 1 99 ? 8.863 57.606 79.254 1.00 66.63 96 VAL A O 1
ATOM 775 N N . SER A 1 100 ? 7.541 56.497 80.710 1.00 66.39 97 SER A N 1
ATOM 776 C CA . SER A 1 100 ? 7.510 57.557 81.701 1.00 68.42 97 SER A CA 1
ATOM 777 C C . SER A 1 100 ? 8.856 57.629 82.419 1.00 68.96 97 SER A C 1
ATOM 778 O O . SER A 1 100 ? 9.676 56.714 82.314 1.00 72.62 97 SER A O 1
ATOM 781 N N . PRO A 1 101 ? 9.123 58.716 83.153 1.00 71.27 98 PRO A N 1
ATOM 782 C CA . PRO A 1 101 ? 10.368 58.771 83.938 1.00 72.24 98 PRO A CA 1
ATOM 783 C C . PRO A 1 101 ? 10.447 57.698 85.006 1.00 76.90 98 PRO A C 1
ATOM 784 O O . PRO A 1 101 ? 11.555 57.346 85.431 1.00 74.71 98 PRO A O 1
ATOM 788 N N . ASP A 1 102 ? 9.312 57.173 85.454 1.00 92.28 99 ASP A N 1
ATOM 789 C CA . ASP A 1 102 ? 9.279 56.059 86.401 1.00 92.93 99 ASP A CA 1
ATOM 790 C C . ASP A 1 102 ? 9.147 54.737 85.648 1.00 89.28 99 ASP A C 1
ATOM 791 O O . ASP A 1 102 ? 8.230 53.944 85.865 1.00 96.53 99 ASP A O 1
ATOM 796 N N . PHE A 1 103 ? 10.091 54.518 84.738 1.00 70.62 100 PHE A N 1
ATOM 797 C CA . PHE A 1 103 ? 10.046 53.354 83.868 1.00 61.91 100 PHE A CA 1
ATOM 798 C C . PHE A 1 103 ? 10.417 52.087 84.630 1.00 64.11 100 PHE A C 1
ATOM 799 O O . PHE A 1 103 ? 11.159 52.119 85.615 1.00 66.31 100 PHE A O 1
ATOM 807 N N . THR A 1 104 ? 9.891 50.963 84.157 1.00 61.29 101 THR A N 1
ATOM 808 C CA . THR A 1 104 ? 10.204 49.654 84.706 1.00 60.79 101 THR A CA 1
ATOM 809 C C . THR A 1 104 ? 11.070 48.880 83.722 1.00 53.38 101 THR A C 1
ATOM 810 O O . THR A 1 104 ? 11.024 49.113 82.510 1.00 52.45 101 THR A O 1
ATOM 814 N N . ILE A 1 105 ? 11.860 47.948 84.260 1.00 51.13 102 ILE A N 1
ATOM 815 C CA . ILE A 1 105 ? 12.829 47.228 83.441 1.00 45.92 102 ILE A CA 1
ATOM 816 C C . ILE A 1 105 ? 12.138 46.372 82.386 1.00 48.20 102 ILE A C 1
ATOM 817 O O . ILE A 1 105 ? 12.688 46.153 81.300 1.00 44.90 102 ILE A O 1
ATOM 822 N N . THR A 1 106 ? 10.930 45.879 82.674 1.00 48.15 103 THR A N 1
ATOM 823 C CA . THR A 1 106 ? 10.229 45.045 81.701 1.00 47.16 103 THR A CA 1
ATOM 824 C C . THR A 1 106 ? 9.823 45.850 80.472 1.00 51.03 103 THR A C 1
ATOM 825 O O . THR A 1 106 ? 9.912 45.355 79.342 1.00 47.17 103 THR A O 1
ATOM 829 N N . GLU A 1 107 ? 9.380 47.094 80.668 1.00 59.31 104 GLU A N 1
ATOM 830 C CA . GLU A 1 107 ? 9.067 47.950 79.528 1.00 56.94 104 GLU A CA 1
ATOM 831 C C . GLU A 1 107 ? 10.315 48.252 78.709 1.00 56.05 104 GLU A C 1
ATOM 832 O O . GLU A 1 107 ? 10.264 48.278 77.473 1.00 57.43 104 GLU A O 1
ATOM 838 N N . VAL A 1 108 ? 11.445 48.481 79.381 1.00 46.71 105 VAL A N 1
ATOM 839 C CA . VAL A 1 108 ? 12.665 48.892 78.687 1.00 43.83 105 VAL A CA 1
ATOM 840 C C . VAL A 1 108 ? 13.128 47.799 77.730 1.00 39.89 105 VAL A C 1
ATOM 841 O O . VAL A 1 108 ? 13.251 48.018 76.520 1.00 40.44 105 VAL A O 1
ATOM 845 N N . LEU A 1 109 ? 13.386 46.602 78.263 1.00 36.58 106 LEU A N 1
ATOM 846 C CA . LEU A 1 109 ? 13.910 45.521 77.435 1.00 35.52 106 LEU A CA 1
ATOM 847 C C . LEU A 1 109 ? 12.921 45.100 76.357 1.00 37.37 106 LEU A C 1
ATOM 848 O O . LEU A 1 109 ? 13.332 44.659 75.278 1.00 37.15 106 LEU A O 1
ATOM 853 N N . HIS A 1 110 ? 11.621 45.225 76.625 1.00 38.09 107 HIS A N 1
ATOM 854 C CA . HIS A 1 110 ? 10.626 44.855 75.624 1.00 40.88 107 HIS A CA 1
ATOM 855 C C . HIS A 1 110 ? 10.598 45.862 74.481 1.00 40.14 107 HIS A C 1
ATOM 856 O O . HIS A 1 110 ? 10.674 45.486 73.306 1.00 38.92 107 HIS A O 1
ATOM 863 N N . LYS A 1 111 ? 10.493 47.151 74.808 1.00 38.13 108 LYS A N 1
ATOM 864 C CA . LYS A 1 111 ? 10.407 48.175 73.775 1.00 41.44 108 LYS A CA 1
ATOM 865 C C . LYS A 1 111 ? 11.736 48.396 73.062 1.00 37.97 108 LYS A C 1
ATOM 866 O O . LYS A 1 111 ? 11.740 48.881 71.925 1.00 37.79 108 LYS A O 1
ATOM 872 N N . LEU A 1 112 ? 12.857 48.044 73.694 1.00 32.77 109 LEU A N 1
ATOM 873 C CA . LEU A 1 112 ? 14.155 48.173 73.042 1.00 33.88 109 LEU A CA 1
ATOM 874 C C . LEU A 1 112 ? 14.385 47.125 71.963 1.00 38.94 109 LEU A C 1
ATOM 875 O O . LEU A 1 112 ? 15.444 47.146 71.324 1.00 44.85 109 LEU A O 1
ATOM 880 N N . VAL A 1 113 ? 13.440 46.212 71.746 1.00 36.60 110 VAL A N 1
ATOM 881 C CA . VAL A 1 113 ? 13.589 45.255 70.658 1.00 39.88 110 VAL A CA 1
ATOM 882 C C . VAL A 1 113 ? 13.311 45.919 69.313 1.00 48.94 110 VAL A C 1
ATOM 883 O O . VAL A 1 113 ? 13.932 45.568 68.304 1.00 57.95 110 VAL A O 1
ATOM 887 N N . ASP A 1 114 ? 12.402 46.893 69.272 1.00 54.96 111 ASP A N 1
ATOM 888 C CA . ASP A 1 114 ? 11.996 47.496 68.008 1.00 57.60 111 ASP A CA 1
ATOM 889 C C . ASP A 1 114 ? 12.806 48.738 67.654 1.00 55.24 111 ASP A C 1
ATOM 890 O O . ASP A 1 114 ? 13.138 48.940 66.481 1.00 66.66 111 ASP A O 1
ATOM 895 N N . GLU A 1 115 ? 13.126 49.581 68.632 1.00 40.50 112 GLU A N 1
ATOM 896 C CA . GLU A 1 115 ? 13.883 50.798 68.386 1.00 42.54 112 GLU A CA 1
ATOM 897 C C . GLU A 1 115 ? 15.227 50.737 69.101 1.00 39.31 112 GLU A C 1
ATOM 898 O O . GLU A 1 115 ? 15.373 50.069 70.130 1.00 31.59 112 GLU A O 1
ATOM 904 N N . SER A 1 116 ? 16.211 51.448 68.541 1.00 35.78 113 SER A N 1
ATOM 905 C CA . SER A 1 116 ? 17.578 51.382 69.047 1.00 27.98 113 SER A CA 1
ATOM 906 C C . SER A 1 116 ? 17.758 52.131 70.360 1.00 29.06 113 SER A C 1
ATOM 907 O O . SER A 1 116 ? 18.682 51.814 71.115 1.00 26.79 113 SER A O 1
ATOM 910 N N . PHE A 1 117 ? 16.918 53.123 70.643 1.00 31.90 114 PHE A N 1
ATOM 911 C CA . PHE A 1 117 ? 16.931 53.789 71.936 1.00 33.62 114 PHE A CA 1
ATOM 912 C C . PHE A 1 117 ? 15.501 54.128 72.330 1.00 32.17 114 PHE A C 1
ATOM 913 O O . PHE A 1 117 ? 14.607 54.225 71.487 1.00 35.51 114 PHE A O 1
ATOM 921 N N . LEU A 1 118 ? 15.300 54.312 73.630 1.00 38.15 115 LEU A N 1
ATOM 922 C CA . LEU A 1 118 ? 13.967 54.474 74.198 1.00 46.23 115 LEU A CA 1
ATOM 923 C C . LEU A 1 118 ? 13.782 55.898 74.703 1.00 51.31 115 LEU A C 1
ATOM 924 O O . LEU A 1 118 ? 14.445 56.296 75.673 1.00 47.26 115 LEU A O 1
ATOM 929 N N . PRO A 1 119 ? 12.906 56.696 74.092 1.00 49.18 116 PRO A N 1
ATOM 930 C CA . PRO A 1 119 ? 12.731 58.082 74.545 1.00 48.22 116 PRO A CA 1
ATOM 931 C C . PRO A 1 119 ? 12.087 58.145 75.921 1.00 55.45 116 PRO A C 1
ATOM 932 O O . PRO A 1 119 ? 11.167 57.385 76.235 1.00 59.42 116 PRO A O 1
ATOM 936 N N . VAL A 1 120 ? 12.576 59.070 76.743 1.00 57.41 117 VAL A N 1
ATOM 937 C CA . VAL A 1 120 ? 12.083 59.271 78.102 1.00 61.65 117 VAL A CA 1
ATOM 938 C C . VAL A 1 120 ? 11.476 60.667 78.159 1.00 66.31 117 VAL A C 1
ATOM 939 O O . VAL A 1 120 ? 12.198 61.669 78.216 1.00 62.80 117 VAL A O 1
ATOM 943 N N . VAL A 1 121 ? 10.146 60.739 78.141 1.00 67.56 118 VAL A N 1
ATOM 944 C CA . VAL A 1 121 ? 9.433 62.007 78.252 1.00 78.21 118 VAL A CA 1
ATOM 945 C C . VAL A 1 121 ? 8.825 62.100 79.644 1.00 87.54 118 VAL A C 1
ATOM 946 O O . VAL A 1 121 ? 8.975 61.182 80.457 1.00 84.83 118 VAL A O 1
ATOM 950 N N . ASP A 1 122 ? 8.138 63.202 79.930 1.00 103.10 119 ASP A N 1
ATOM 951 C CA . ASP A 1 122 ? 7.485 63.403 81.213 1.00 100.70 119 ASP A CA 1
ATOM 952 C C . ASP A 1 122 ? 5.990 63.116 81.097 1.00 105.61 119 ASP A C 1
ATOM 953 O O . ASP A 1 122 ? 5.459 62.843 80.018 1.00 97.14 119 ASP A O 1
ATOM 958 N N . ALA A 1 123 ? 5.302 63.185 82.239 1.00 116.95 120 ALA A N 1
ATOM 959 C CA . ALA A 1 123 ? 3.849 63.071 82.259 1.00 121.84 120 ALA A CA 1
ATOM 960 C C . ALA A 1 123 ? 3.162 64.252 81.587 1.00 122.48 120 ALA A C 1
ATOM 961 O O . ALA A 1 123 ? 1.966 64.164 81.291 1.00 117.94 120 ALA A O 1
ATOM 963 N N . GLU A 1 124 ? 3.885 65.346 81.345 1.00 118.82 121 GLU A N 1
ATOM 964 C CA . GLU A 1 124 ? 3.342 66.501 80.642 1.00 119.44 121 GLU A CA 1
ATOM 965 C C . GLU A 1 124 ? 3.614 66.438 79.144 1.00 116.14 121 GLU A C 1
ATOM 966 O O . GLU A 1 124 ? 2.741 66.784 78.340 1.00 115.28 121 GLU A O 1
ATOM 972 N N . GLY A 1 125 ? 4.807 65.998 78.752 1.00 97.05 122 GLY A N 1
ATOM 973 C CA . GLY A 1 125 ? 5.142 65.867 77.348 1.00 83.42 122 GLY A CA 1
ATOM 974 C C . GLY A 1 125 ? 6.522 66.389 77.004 1.00 76.15 122 GLY A C 1
ATOM 975 O O . GLY A 1 125 ? 6.889 66.463 75.827 1.00 73.01 122 GLY A O 1
ATOM 976 N N . ILE A 1 126 ? 7.298 66.747 78.022 1.00 78.54 123 ILE A N 1
ATOM 977 C CA . ILE A 1 126 ? 8.625 67.320 77.830 1.00 75.51 123 ILE A CA 1
ATOM 978 C C . ILE A 1 126 ? 9.637 66.191 77.693 1.00 72.73 123 ILE A C 1
ATOM 979 O O . ILE A 1 126 ? 9.743 65.327 78.570 1.00 72.47 123 ILE A O 1
ATOM 984 N N . PHE A 1 127 ? 10.386 66.201 76.593 1.00 68.68 124 PHE A N 1
ATOM 985 C CA . PHE A 1 127 ? 11.447 65.224 76.394 1.00 59.79 124 PHE A CA 1
ATOM 986 C C . PHE A 1 127 ? 12.566 65.456 77.403 1.00 57.41 124 PHE A C 1
ATOM 987 O O . PHE A 1 127 ? 13.099 66.565 77.510 1.00 55.56 124 PHE A O 1
ATOM 995 N N . GLN A 1 128 ? 12.929 64.405 78.140 1.00 56.86 125 GLN A N 1
ATOM 996 C CA . GLN A 1 128 ? 13.906 64.520 79.213 1.00 56.30 125 GLN A CA 1
ATOM 997 C C . GLN A 1 128 ? 15.127 63.626 79.046 1.00 52.05 125 GLN A C 1
ATOM 998 O O . GLN A 1 128 ? 16.125 63.842 79.745 1.00 48.98 125 GLN A O 1
ATOM 1004 N N . GLY A 1 129 ? 15.089 62.644 78.153 1.00 55.63 126 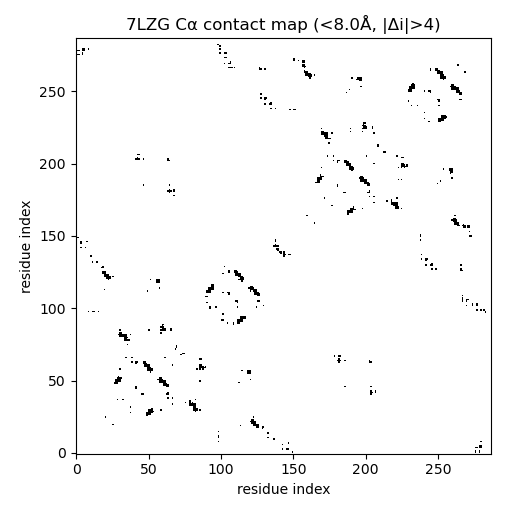GLY A N 1
ATOM 1005 C CA . GLY A 1 129 ? 16.243 61.796 77.940 1.00 46.87 126 GLY A CA 1
ATOM 1006 C C . GLY A 1 129 ? 15.873 60.569 77.132 1.00 42.82 126 GLY A C 1
ATOM 1007 O O . GLY A 1 129 ? 14.749 60.439 76.643 1.00 43.59 126 GLY A O 1
ATOM 1008 N N . ILE A 1 130 ? 16.853 59.671 76.992 1.00 43.62 127 ILE A N 1
ATOM 1009 C CA . ILE A 1 130 ? 16.672 58.418 76.269 1.00 44.23 127 ILE A CA 1
ATOM 1010 C C . ILE A 1 130 ? 17.369 57.294 77.023 1.00 40.21 127 ILE A C 1
ATOM 1011 O O . ILE A 1 130 ? 18.273 57.517 77.831 1.00 43.64 127 ILE A O 1
ATOM 1016 N N . ILE A 1 131 ? 16.935 56.069 76.739 1.00 36.15 128 ILE A N 1
ATOM 1017 C CA . ILE A 1 131 ? 17.569 54.855 77.240 1.00 33.55 128 ILE A CA 1
ATOM 1018 C C . ILE A 1 131 ? 18.013 54.057 76.024 1.00 31.90 128 ILE A C 1
ATOM 1019 O O . ILE A 1 131 ? 17.176 53.579 75.248 1.00 33.65 128 ILE A O 1
ATOM 1024 N N . THR A 1 132 ? 19.322 53.912 75.851 1.00 32.01 129 THR A N 1
ATOM 1025 C CA . THR A 1 132 ? 19.871 53.308 74.647 1.00 30.70 129 THR A CA 1
ATOM 1026 C C . THR A 1 132 ? 20.066 51.808 74.824 1.00 28.08 129 THR A C 1
ATOM 1027 O O . THR A 1 132 ? 20.228 51.308 75.940 1.00 26.08 129 THR A O 1
ATOM 1031 N N . ARG A 1 133 ? 20.043 51.089 73.696 1.00 26.47 130 ARG A N 1
ATOM 1032 C CA . ARG A 1 133 ? 20.407 49.677 73.714 1.00 21.35 130 ARG A CA 1
ATOM 1033 C C . ARG A 1 133 ? 21.832 49.480 74.209 1.00 24.27 130 ARG A C 1
ATOM 1034 O O . ARG A 1 133 ? 22.141 48.452 74.822 1.00 23.67 130 ARG A O 1
ATOM 1042 N N . LYS A 1 134 ? 22.710 50.451 73.950 1.00 30.28 131 LYS A N 1
ATOM 1043 C CA . LYS A 1 134 ? 24.092 50.357 74.408 1.00 30.92 131 LYS A CA 1
ATOM 1044 C C . LYS A 1 134 ? 24.169 50.339 75.930 1.00 35.25 131 LYS A C 1
ATOM 1045 O O . LYS A 1 134 ? 25.003 49.633 76.508 1.00 32.92 131 LYS A O 1
ATOM 1051 N N . SER A 1 135 ? 23.300 51.104 76.596 1.00 32.48 132 SER A N 1
ATOM 1052 C CA . SER A 1 135 ? 23.318 51.148 78.055 1.00 25.90 132 SER A CA 1
ATOM 1053 C C . SER A 1 135 ? 22.895 49.814 78.656 1.00 27.77 132 SER A C 1
ATOM 1054 O O . SER A 1 135 ? 23.497 49.348 79.631 1.00 33.32 132 SER A O 1
ATOM 1057 N N . ILE A 1 136 ? 21.861 49.186 78.093 1.00 30.96 133 ILE A N 1
ATOM 1058 C CA . ILE A 1 136 ? 21.421 47.889 78.598 1.00 31.74 133 ILE A CA 1
ATOM 1059 C C . ILE A 1 136 ? 22.488 46.831 78.352 1.00 29.93 133 ILE A C 1
ATOM 1060 O O . ILE A 1 136 ? 22.751 45.981 79.212 1.00 32.30 133 ILE A O 1
ATOM 1065 N N . LEU A 1 137 ? 23.132 46.873 77.183 1.00 29.49 134 LEU A N 1
ATOM 1066 C CA . LEU A 1 137 ? 24.160 45.889 76.871 1.00 32.16 134 LEU A CA 1
ATOM 1067 C C . LEU A 1 137 ? 25.407 46.069 77.726 1.00 31.83 134 LEU A C 1
ATOM 1068 O O . LEU A 1 137 ? 26.157 45.105 77.914 1.00 29.87 134 LEU A O 1
ATOM 1073 N N . LYS A 1 138 ? 25.644 47.276 78.248 1.00 32.86 135 LYS A N 1
ATOM 1074 C CA . LYS A 1 138 ? 26.722 47.463 79.214 1.00 31.91 135 LYS A CA 1
ATOM 1075 C C . LYS A 1 138 ? 26.426 46.725 80.514 1.00 32.22 135 LYS A C 1
ATOM 1076 O O . LYS A 1 138 ? 27.335 46.161 81.135 1.00 37.35 135 LYS A O 1
ATOM 1082 N N . ALA A 1 139 ? 25.160 46.716 80.941 1.00 36.23 136 ALA A N 1
ATOM 1083 C CA . ALA A 1 139 ? 24.792 45.974 82.143 1.00 37.15 136 ALA A CA 1
ATOM 1084 C C . ALA A 1 139 ? 24.858 44.471 81.903 1.00 37.92 136 ALA A C 1
ATOM 1085 O O . ALA A 1 139 ? 25.306 43.717 82.773 1.00 41.51 136 ALA A O 1
ATOM 1087 N N . VAL A 1 140 ? 24.415 44.021 80.726 1.00 36.95 137 VAL A N 1
ATOM 1088 C CA . VAL A 1 140 ? 24.497 42.604 80.384 1.00 37.38 137 VAL A CA 1
ATOM 1089 C C . VAL A 1 140 ? 25.951 42.156 80.321 1.00 42.16 137 VAL A C 1
ATOM 1090 O O . VAL A 1 140 ? 26.286 41.025 80.694 1.00 46.91 137 VAL A O 1
ATOM 1094 N N . ASN A 1 141 ? 26.838 43.033 79.848 1.00 49.07 138 ASN A N 1
ATOM 1095 C CA . ASN A 1 141 ? 28.251 42.683 79.798 1.00 47.51 138 ASN A CA 1
ATOM 1096 C C . ASN A 1 141 ? 28.879 42.694 81.187 1.00 53.87 138 ASN A C 1
ATOM 1097 O O . ASN A 1 141 ? 29.818 41.934 81.447 1.00 58.19 138 ASN A O 1
ATOM 1102 N N . ALA A 1 142 ? 28.368 43.536 82.090 1.00 49.58 139 ALA A N 1
ATOM 1103 C CA . ALA A 1 142 ? 28.884 43.588 83.453 1.00 47.37 139 ALA A CA 1
ATOM 1104 C C . ALA A 1 142 ? 28.456 42.385 84.283 1.00 56.21 139 ALA A C 1
ATOM 1105 O O . ALA A 1 142 ? 29.044 42.137 85.342 1.00 59.19 139 ALA A O 1
ATOM 1107 N N . LEU A 1 143 ? 27.447 41.639 83.832 1.00 51.43 140 LEU A N 1
ATOM 1108 C CA . LEU A 1 143 ? 27.005 40.457 84.562 1.00 49.56 140 LEU A CA 1
ATOM 1109 C C . LEU A 1 143 ? 27.954 39.282 84.369 1.00 57.59 140 LEU A C 1
ATOM 1110 O O . LEU A 1 143 ? 28.059 38.424 85.253 1.00 63.60 140 LEU A O 1
ATOM 1115 N N . LEU A 1 144 ? 28.649 39.224 83.233 1.00 56.14 141 LEU A N 1
ATOM 1116 C CA . LEU A 1 144 ? 29.595 38.147 82.973 1.00 56.20 141 LEU A CA 1
ATOM 1117 C C . LEU A 1 144 ? 30.932 38.348 83.675 1.00 67.60 141 LEU A C 1
ATOM 1118 O O . LEU A 1 144 ? 31.765 37.435 83.655 1.00 72.97 141 LEU A O 1
ATOM 1123 N N . HIS A 1 145 ? 31.157 39.513 84.290 1.00 73.84 142 HIS A N 1
ATOM 1124 C CA . HIS A 1 145 ? 32.399 39.821 85.006 1.00 81.04 142 HIS A CA 1
ATOM 1125 C C . HIS A 1 145 ? 32.021 40.239 86.425 1.00 96.09 142 HIS A C 1
ATOM 1126 O O . HIS A 1 145 ? 31.983 41.428 86.750 1.00 103.54 142 HIS A O 1
ATOM 1133 N N . ASP A 1 146 ? 31.744 39.252 87.270 1.00 97.24 143 ASP A N 1
ATOM 1134 C CA . ASP A 1 146 ? 31.332 39.514 88.643 1.00 100.68 143 ASP A CA 1
ATOM 1135 C C . ASP A 1 146 ? 31.705 38.339 89.542 1.00 99.41 143 ASP A C 1
ATOM 1136 O O . ASP A 1 146 ? 32.770 37.741 89.387 1.00 93.08 143 ASP A O 1
ATOM 1141 N N . ASN B 1 2 ? 27.195 35.775 93.403 1.00 79.58 -1 ASN B N 1
ATOM 1142 C CA . ASN B 1 2 ? 28.043 34.615 93.155 1.00 82.78 -1 ASN B CA 1
ATOM 1143 C C . ASN B 1 2 ? 28.540 34.610 91.712 1.00 78.77 -1 ASN B C 1
ATOM 1144 O O . ASN B 1 2 ? 27.786 34.912 90.786 1.00 74.02 -1 ASN B O 1
ATOM 1149 N N . ALA B 1 3 ? 29.815 34.262 91.527 1.00 86.29 0 ALA B N 1
ATOM 1150 C CA . ALA B 1 3 ? 30.388 34.137 90.191 1.00 78.98 0 ALA B CA 1
ATOM 1151 C C . ALA B 1 3 ? 29.840 32.942 89.423 1.00 70.43 0 ALA B C 1
ATOM 1152 O O . ALA B 1 3 ? 30.201 32.759 88.255 1.00 60.69 0 ALA B O 1
ATOM 1162 N N . ILE B 1 5 ? 26.698 32.717 88.833 1.00 59.60 2 ILE B N 1
ATOM 1163 C CA . ILE B 1 5 ? 25.595 33.301 88.076 1.00 47.09 2 ILE B CA 1
ATOM 1164 C C . ILE B 1 5 ? 26.037 33.637 86.657 1.00 43.20 2 ILE B C 1
ATOM 1165 O O . ILE B 1 5 ? 25.285 33.437 85.695 1.00 36.59 2 ILE B O 1
ATOM 1170 N N . ALA B 1 6 ? 27.261 34.149 86.501 1.00 43.17 3 ALA B N 1
ATOM 1171 C CA . ALA B 1 6 ? 27.774 34.450 85.168 1.00 37.36 3 ALA B CA 1
ATOM 1172 C C . ALA B 1 6 ? 27.856 33.199 84.305 1.00 33.29 3 ALA B C 1
ATOM 1173 O O . ALA B 1 6 ? 27.653 33.271 83.087 1.00 34.42 3 ALA B O 1
ATOM 1175 N N . LYS B 1 7 ? 28.155 32.049 84.911 1.00 35.69 4 LYS B N 1
ATOM 1176 C CA . LYS B 1 7 ? 28.086 30.791 84.176 1.00 35.98 4 LYS B CA 1
ATOM 1177 C C . LYS B 1 7 ? 26.649 30.465 83.786 1.00 30.98 4 LYS B C 1
ATOM 1178 O O . LYS B 1 7 ? 26.390 30.025 82.659 1.00 29.34 4 LYS B O 1
ATOM 1184 N N . GLU B 1 8 ? 25.702 30.677 84.705 1.00 34.82 5 GLU B N 1
ATOM 1185 C CA . GLU B 1 8 ? 24.299 30.399 84.409 1.00 33.22 5 GLU B CA 1
ATOM 1186 C C . GLU B 1 8 ? 23.792 31.272 83.268 1.00 26.89 5 GLU B C 1
ATOM 1187 O O . GLU B 1 8 ? 23.098 30.788 82.367 1.00 25.24 5 GLU B O 1
ATOM 1193 N N . PHE B 1 9 ? 24.130 32.562 83.293 1.00 26.48 6 PHE B N 1
ATOM 1194 C CA . PHE B 1 9 ? 23.658 33.470 82.254 1.00 27.33 6 PHE B CA 1
ATOM 1195 C C . PHE B 1 9 ? 24.310 33.163 80.912 1.00 27.59 6 PHE B C 1
ATOM 1196 O O . PHE B 1 9 ? 23.649 33.221 79.868 1.00 27.38 6 PHE B O 1
ATOM 1204 N N . GLU B 1 10 ? 25.604 32.836 80.917 1.00 27.44 7 GLU B N 1
ATOM 1205 C CA . GLU B 1 10 ? 26.280 32.506 79.667 1.00 25.98 7 GLU B CA 1
ATOM 1206 C C . GLU B 1 10 ? 25.760 31.195 79.089 1.00 25.05 7 GLU B C 1
ATOM 1207 O O . GLU B 1 10 ? 25.623 31.063 77.867 1.00 24.54 7 GLU B O 1
ATOM 1213 N N . THR B 1 11 ? 25.468 30.216 79.950 1.00 28.29 8 THR B N 1
ATOM 1214 C CA . THR B 1 11 ? 24.865 28.972 79.479 1.00 24.78 8 THR B CA 1
ATOM 1215 C C . THR B 1 11 ? 23.546 29.241 78.769 1.00 26.92 8 THR B C 1
ATOM 1216 O O . THR B 1 11 ? 23.247 28.623 77.740 1.00 25.80 8 THR B O 1
ATOM 1220 N N . PHE B 1 12 ? 22.745 30.166 79.303 1.00 24.05 9 PHE B N 1
ATOM 1221 C CA . PHE B 1 12 ? 21.484 30.515 78.659 1.00 23.65 9 PHE B CA 1
ATOM 1222 C C . PHE B 1 12 ? 21.724 31.148 77.294 1.00 25.81 9 PHE B C 1
ATOM 1223 O O . PHE B 1 12 ? 21.129 30.733 76.292 1.00 29.06 9 PHE B O 1
ATOM 1231 N N . LEU B 1 13 ? 22.598 32.158 77.236 1.00 26.22 10 LEU B N 1
ATOM 1232 C CA . LEU B 1 13 ? 22.883 32.822 75.967 1.00 26.28 10 LEU B CA 1
ATOM 1233 C C . LEU B 1 13 ? 23.505 31.865 74.959 1.00 29.31 10 LEU B C 1
ATOM 1234 O O . LEU B 1 13 ? 23.253 31.985 73.754 1.00 32.38 10 LEU B O 1
ATOM 1239 N N . LEU B 1 14 ? 24.319 30.914 75.426 1.00 28.47 11 LEU B N 1
ATOM 1240 C CA . LEU B 1 14 ? 24.859 29.900 74.526 1.00 34.09 11 LEU B CA 1
ATOM 1241 C C . LEU B 1 14 ? 23.752 29.074 73.887 1.00 32.31 11 LEU B C 1
ATOM 1242 O O . LEU B 1 14 ? 23.930 28.539 72.786 1.00 40.73 11 LEU B O 1
ATOM 1247 N N . GLY B 1 15 ? 22.610 28.955 74.557 1.00 27.72 12 GLY B N 1
ATOM 1248 C CA . GLY B 1 15 ? 21.441 28.322 73.993 1.00 31.41 12 GLY B CA 1
ATOM 1249 C C . GLY B 1 15 ? 20.608 29.206 73.095 1.00 32.91 12 GLY B C 1
ATOM 1250 O O . GLY B 1 15 ? 19.528 28.796 72.666 1.00 34.98 12 GLY B O 1
ATOM 1251 N N . GLN B 1 16 ? 21.080 30.418 72.795 1.00 35.93 13 GLN B N 1
ATOM 1252 C CA . GLN B 1 16 ? 20.359 31.353 71.939 1.00 38.32 13 GLN B CA 1
ATOM 1253 C C . GLN B 1 16 ? 21.118 31.650 70.650 1.00 45.84 13 GLN B C 1
ATOM 1254 O O . GLN B 1 16 ? 20.878 32.685 70.022 1.00 43.90 13 GLN B O 1
ATOM 1260 N N . GLU B 1 17 ? 22.026 30.757 70.245 1.00 48.76 14 GLU B N 1
ATOM 1261 C CA . GLU B 1 17 ? 22.858 31.008 69.071 1.00 42.43 14 GLU B CA 1
ATOM 1262 C C . GLU B 1 17 ? 22.015 31.267 67.829 1.00 48.05 14 GLU B C 1
ATOM 1263 O O . GLU B 1 17 ? 22.358 32.121 67.004 1.00 49.39 14 GLU B O 1
ATOM 1269 N N . GLU B 1 18 ? 20.904 30.551 67.683 1.00 55.62 15 GLU B N 1
ATOM 1270 C CA . GLU B 1 18 ? 20.036 30.695 66.521 1.00 57.88 15 GLU B CA 1
ATOM 1271 C C . GLU B 1 18 ? 19.163 31.943 66.579 1.00 50.82 15 GLU B C 1
ATOM 1272 O O . GLU B 1 18 ? 18.242 32.075 65.766 1.00 56.74 15 GLU B O 1
ATOM 1278 N N . THR B 1 19 ? 19.427 32.855 67.513 1.00 48.46 16 THR B N 1
ATOM 1279 C CA . THR B 1 19 ? 18.689 34.107 67.623 1.00 44.94 16 THR B CA 1
ATOM 1280 C C . THR B 1 19 ? 19.567 35.322 67.371 1.00 48.33 16 THR B C 1
ATOM 1281 O O . THR B 1 19 ? 19.246 36.143 66.502 1.00 41.11 16 THR B O 1
ATOM 1285 N N . PHE B 1 20 ? 20.674 35.462 68.105 1.00 43.09 17 PHE B N 1
ATOM 1286 C CA . PHE B 1 20 ? 21.542 36.616 67.911 1.00 33.57 17 PHE B CA 1
ATOM 1287 C C . PHE B 1 20 ? 22.474 36.460 66.718 1.00 33.15 17 PHE B C 1
ATOM 1288 O O . PHE B 1 20 ? 22.969 37.469 66.203 1.00 34.81 17 PHE B O 1
ATOM 1296 N N . LEU B 1 21 ? 22.722 35.233 66.268 1.00 33.43 18 LEU B N 1
ATOM 1297 C CA . LEU B 1 21 ? 23.585 34.975 65.121 1.00 34.76 18 LEU B CA 1
ATOM 1298 C C . LEU B 1 21 ? 22.707 34.725 63.902 1.00 36.34 18 LEU B C 1
ATOM 1299 O O . LEU B 1 21 ? 22.053 33.682 63.802 1.00 37.54 18 LEU B O 1
ATOM 1304 N N . THR B 1 22 ? 22.692 35.684 62.978 1.00 39.24 19 THR B N 1
ATOM 1305 C CA . THR B 1 22 ? 21.943 35.546 61.740 1.00 41.60 19 THR B CA 1
ATOM 1306 C C . THR B 1 22 ? 22.902 35.187 60.619 1.00 48.88 19 THR B C 1
ATOM 1307 O O . THR B 1 22 ? 23.886 35.913 60.411 1.00 44.44 19 THR B O 1
ATOM 1311 N N . PRO B 1 23 ? 22.683 34.095 59.890 1.00 58.32 20 PRO B N 1
ATOM 1312 C CA . PRO B 1 23 ? 23.630 33.713 58.838 1.00 59.17 20 PRO B CA 1
ATOM 1313 C C . PRO B 1 23 ? 23.528 34.636 57.635 1.00 59.08 20 PRO B C 1
ATOM 1314 O O . PRO B 1 23 ? 22.519 35.308 57.411 1.00 57.07 20 PRO B O 1
ATOM 1318 N N . ALA B 1 24 ? 24.610 34.660 56.850 1.00 55.48 21 ALA B N 1
ATOM 1319 C CA . ALA B 1 24 ? 24.641 35.499 55.655 1.00 51.40 21 ALA B CA 1
ATOM 1320 C C . ALA B 1 24 ? 23.560 35.102 54.661 1.00 50.44 21 ALA B C 1
ATOM 1321 O O . ALA B 1 24 ? 23.134 35.927 53.845 1.00 48.52 21 ALA B O 1
ATOM 1323 N N . LYS B 1 25 ? 23.108 33.847 54.713 1.00 55.64 22 LYS B N 1
ATOM 1324 C CA . LYS B 1 25 ? 22.058 33.381 53.817 1.00 51.96 22 LYS B CA 1
ATOM 1325 C C . LYS B 1 25 ? 20.744 34.123 54.029 1.00 50.19 22 LYS B C 1
ATOM 1326 O O . LYS B 1 25 ? 19.930 34.194 53.102 1.00 43.98 22 LYS B O 1
ATOM 1332 N N . ASN B 1 26 ? 20.520 34.677 55.223 1.00 56.87 23 ASN B N 1
ATOM 1333 C CA . ASN B 1 26 ? 19.295 35.396 55.551 1.00 58.80 23 ASN B CA 1
ATOM 1334 C C . ASN B 1 26 ? 19.526 36.901 55.667 1.00 57.00 23 ASN B C 1
ATOM 1335 O O . ASN B 1 26 ? 18.806 37.590 56.393 1.00 53.70 23 ASN B O 1
ATOM 1340 N N . LEU B 1 27 ? 20.524 37.422 54.958 1.00 55.91 24 LEU B N 1
ATOM 1341 C CA . LEU B 1 27 ? 20.874 38.832 55.017 1.00 50.08 24 LEU B CA 1
ATOM 1342 C C . LEU B 1 27 ? 20.919 39.421 53.616 1.00 49.23 24 LEU B C 1
ATOM 1343 O O . LEU B 1 27 ? 21.183 38.719 52.636 1.00 50.74 24 LEU B O 1
ATOM 1348 N N . ALA B 1 28 ? 20.665 40.722 53.535 1.00 47.26 25 ALA B N 1
ATOM 1349 C CA . ALA B 1 28 ? 20.886 41.478 52.311 1.00 50.45 25 ALA B CA 1
ATOM 1350 C C . ALA B 1 28 ? 22.266 42.117 52.385 1.00 41.95 25 ALA B C 1
ATOM 1351 O O . ALA B 1 28 ? 22.537 42.913 53.291 1.00 46.65 25 ALA B O 1
ATOM 1353 N N . VAL B 1 29 ? 23.143 41.754 51.452 1.00 40.73 26 VAL B N 1
ATOM 1354 C CA . VAL B 1 29 ? 24.487 42.310 51.385 1.00 38.68 26 VAL B CA 1
ATOM 1355 C C . VAL B 1 29 ? 24.621 43.098 50.086 1.00 40.65 26 VAL B C 1
ATOM 1356 O O . VAL B 1 29 ? 23.776 43.023 49.195 1.00 50.75 26 VAL B O 1
ATOM 1360 N N . LEU B 1 30 ? 25.705 43.864 49.992 1.00 34.77 27 LEU B N 1
ATOM 1361 C CA . LEU B 1 30 ? 25.982 44.698 48.832 1.00 34.54 27 LEU B CA 1
ATOM 1362 C C . LEU B 1 30 ? 27.374 44.394 48.299 1.00 39.55 27 LEU B C 1
ATOM 1363 O O . LEU B 1 30 ? 28.323 44.239 49.073 1.00 36.34 27 LEU B O 1
ATOM 1368 N N . ILE B 1 31 ? 27.489 44.305 46.971 1.00 48.19 28 ILE B N 1
ATOM 1369 C CA . ILE B 1 31 ? 28.802 44.189 46.349 1.00 50.64 28 ILE B CA 1
ATOM 1370 C C . ILE B 1 31 ? 29.523 45.527 46.440 1.00 42.86 28 ILE B C 1
ATOM 1371 O O . ILE B 1 31 ? 28.910 46.599 46.360 1.00 40.61 28 ILE B O 1
ATOM 1376 N N . ASP B 1 32 ? 30.846 45.464 46.599 1.00 36.08 29 ASP B N 1
ATOM 1377 C CA . ASP B 1 32 ? 31.635 46.683 46.735 1.00 40.84 29 ASP B CA 1
ATOM 1378 C C . ASP B 1 32 ? 31.637 47.523 45.463 1.00 32.65 29 ASP B C 1
ATOM 1379 O O . ASP B 1 32 ? 32.001 48.703 45.518 1.00 27.83 29 ASP B O 1
ATOM 1384 N N . THR B 1 33 ? 31.233 46.952 44.331 1.00 35.24 30 THR B N 1
ATOM 1385 C CA . THR B 1 33 ? 31.197 47.665 43.062 1.00 32.35 30 THR B CA 1
ATOM 1386 C C . THR B 1 33 ? 29.845 48.308 42.779 1.00 32.44 30 THR B C 1
ATOM 1387 O O . THR B 1 33 ? 29.687 48.946 41.732 1.00 33.71 30 THR B O 1
ATOM 1391 N N . HIS B 1 34 ? 28.872 48.151 43.674 1.00 35.04 31 HIS B N 1
ATOM 1392 C CA . HIS B 1 34 ? 27.595 48.834 43.521 1.00 30.76 31 HIS B CA 1
ATOM 1393 C C . HIS B 1 34 ? 27.804 50.342 43.586 1.00 26.09 31 HIS B C 1
ATOM 1394 O O . HIS B 1 34 ? 28.552 50.843 44.428 1.00 27.72 31 HIS B O 1
ATOM 1401 N N . ASN B 1 35 ? 27.152 51.069 42.683 1.00 29.78 32 ASN B N 1
ATOM 1402 C CA . ASN B 1 35 ? 27.337 52.513 42.643 1.00 31.55 32 ASN B CA 1
ATOM 1403 C C . ASN B 1 35 ? 26.647 53.168 43.835 1.00 27.58 32 ASN B C 1
ATOM 1404 O O . ASN B 1 35 ? 25.574 52.740 44.268 1.00 28.93 32 ASN B O 1
ATOM 1409 N N . ALA B 1 36 ? 27.282 54.213 44.370 1.00 26.13 33 ALA B N 1
ATOM 1410 C CA . ALA B 1 36 ? 26.819 54.826 45.610 1.00 27.28 33 ALA B CA 1
ATOM 1411 C C . ALA B 1 36 ? 25.475 55.524 45.461 1.00 31.50 33 ALA B C 1
ATOM 1412 O O . ALA B 1 36 ? 24.823 55.799 46.474 1.00 34.07 33 ALA B O 1
ATOM 1414 N N . ASP B 1 37 ? 25.045 55.820 44.234 1.00 36.58 34 ASP B N 1
ATOM 1415 C CA . ASP B 1 37 ? 23.765 56.497 44.049 1.00 37.12 34 ASP B CA 1
ATOM 1416 C C . ASP B 1 37 ? 22.599 55.546 44.292 1.00 40.62 34 ASP B C 1
ATOM 1417 O O . ASP B 1 37 ? 21.678 55.860 45.056 1.00 36.18 34 ASP B O 1
ATOM 1422 N N . HIS B 1 38 ? 22.620 54.375 43.651 1.00 40.62 35 HIS B N 1
ATOM 1423 C CA . HIS B 1 38 ? 21.534 53.419 43.837 1.00 40.62 35 HIS B CA 1
ATOM 1424 C C . HIS B 1 38 ? 21.600 52.754 45.206 1.00 41.94 35 HIS B C 1
ATOM 1425 O O . HIS B 1 38 ? 20.569 52.310 45.728 1.00 39.03 35 HIS B O 1
ATOM 1432 N N . ALA B 1 39 ? 22.793 52.673 45.802 1.00 39.59 36 ALA B N 1
ATOM 1433 C CA . ALA B 1 39 ? 22.908 52.129 47.150 1.00 33.70 36 ALA B CA 1
ATOM 1434 C C . ALA B 1 39 ? 22.190 53.005 48.168 1.00 30.36 36 ALA B C 1
ATOM 1435 O O . ALA B 1 39 ? 21.680 52.494 49.171 1.00 26.37 36 ALA B O 1
ATOM 1437 N N . THR B 1 40 ? 22.139 54.318 47.931 1.00 31.59 37 THR B N 1
ATOM 1438 C CA . THR B 1 40 ? 21.374 55.196 48.811 1.00 31.93 37 THR B CA 1
ATOM 1439 C C . THR B 1 40 ? 19.885 54.881 48.731 1.00 32.93 37 THR B C 1
ATOM 1440 O O . THR B 1 40 ? 19.201 54.799 49.757 1.00 31.70 37 THR B O 1
ATOM 1444 N N . LEU B 1 41 ? 19.363 54.705 47.513 1.00 40.13 38 LEU B N 1
ATOM 1445 C CA . LEU B 1 41 ? 17.996 54.219 47.358 1.00 41.29 38 LEU B CA 1
ATOM 1446 C C . LEU B 1 41 ? 17.825 52.849 48.000 1.00 40.60 38 LEU B C 1
ATOM 1447 O O . LEU B 1 41 ? 16.823 52.592 48.677 1.00 38.47 38 LEU B O 1
ATOM 1452 N N . LEU B 1 42 ? 18.798 51.958 47.799 1.00 37.23 39 LEU B N 1
ATOM 1453 C CA . LEU B 1 42 ? 18.704 50.614 48.358 1.00 32.41 39 LEU B CA 1
ATOM 1454 C C . LEU B 1 42 ? 18.719 50.646 49.882 1.00 29.04 39 LEU B C 1
ATOM 1455 O O . LEU B 1 42 ? 17.942 49.938 50.532 1.00 28.16 39 LEU B O 1
ATOM 1460 N N . LEU B 1 43 ? 19.590 51.469 50.471 1.00 31.24 40 LEU B N 1
ATOM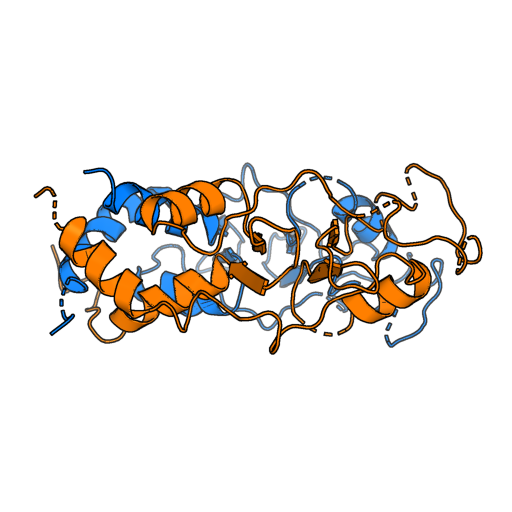 1461 C CA . LEU B 1 43 ? 19.685 51.524 51.927 1.00 31.16 40 LEU B CA 1
ATOM 1462 C C . LEU B 1 43 ? 18.459 52.184 52.547 1.00 31.25 40 LEU B C 1
ATOM 1463 O O . LEU B 1 43 ? 18.030 51.797 53.640 1.00 33.68 40 LEU B O 1
ATOM 1468 N N . SER B 1 44 ? 17.882 53.180 51.868 1.00 32.70 41 SER B N 1
ATOM 1469 C CA . SER B 1 44 ? 16.731 53.882 52.427 1.00 27.93 41 SER B CA 1
ATOM 1470 C C . SER B 1 44 ? 15.513 52.975 52.535 1.00 30.48 41 SER B C 1
ATOM 1471 O O . SER B 1 44 ? 14.646 53.205 53.386 1.00 32.44 41 SER B O 1
ATOM 1474 N N . GLN B 1 45 ? 15.429 51.946 51.692 1.00 33.10 42 GLN B N 1
ATOM 1475 C CA . GLN B 1 45 ? 14.304 51.021 51.721 1.00 33.06 42 GLN B CA 1
ATOM 1476 C C . GLN B 1 45 ? 14.496 49.875 52.704 1.00 36.69 42 GLN B C 1
ATOM 1477 O O . GLN B 1 45 ? 13.510 49.239 53.092 1.00 40.67 42 GLN B O 1
ATOM 1491 N N . THR B 1 47 ? 15.515 47.991 56.382 1.00 61.06 44 THR B N 1
ATOM 1492 C CA . THR B 1 47 ? 15.219 48.275 57.779 1.00 65.02 44 THR B CA 1
ATOM 1493 C C . THR B 1 47 ? 16.463 48.339 58.652 1.00 55.82 44 THR B C 1
ATOM 1494 O O . THR B 1 47 ? 16.401 48.895 59.755 1.00 53.60 44 THR B O 1
ATOM 1498 N N . TY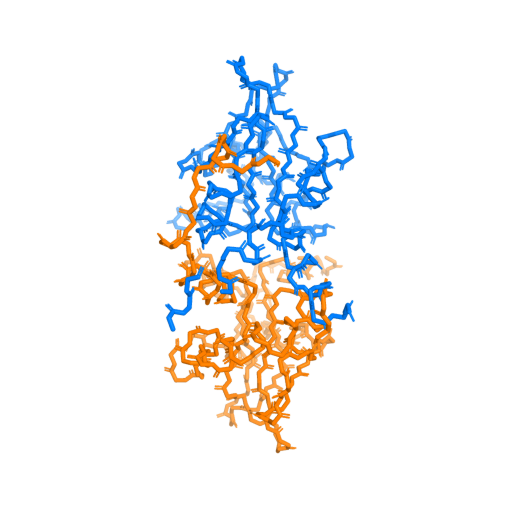R B 1 48 ? 17.583 47.791 58.189 1.00 53.03 45 TYR B N 1
ATOM 1499 C CA . TYR B 1 48 ? 18.825 47.811 58.946 1.00 50.32 45 TYR B CA 1
ATOM 1500 C C . TYR B 1 48 ? 19.598 49.091 58.657 1.00 39.32 45 TYR B C 1
ATOM 1501 O O . TYR B 1 48 ? 19.585 49.600 57.532 1.00 33.83 45 TYR B O 1
ATOM 1510 N N . THR B 1 49 ? 20.269 49.612 59.686 1.00 39.88 46 THR B N 1
ATOM 1511 C CA . THR B 1 49 ? 21.044 50.836 59.523 1.00 32.52 46 THR B CA 1
ATOM 1512 C C . THR B 1 49 ? 22.372 50.578 58.824 1.00 28.32 46 THR B C 1
ATOM 1513 O O . THR B 1 49 ? 22.845 51.431 58.065 1.00 21.15 46 THR B O 1
ATOM 1517 N N . ARG B 1 50 ? 22.977 49.413 59.050 1.00 32.07 47 ARG B N 1
ATOM 1518 C CA . ARG B 1 50 ? 24.229 49.044 58.407 1.00 25.59 47 ARG B CA 1
ATOM 1519 C C . ARG B 1 50 ? 24.074 47.692 57.730 1.00 23.86 47 ARG B C 1
ATOM 1520 O O . ARG B 1 50 ? 23.455 46.778 58.284 1.00 30.03 47 ARG B O 1
ATOM 1528 N N . VAL B 1 51 ? 24.634 47.572 56.531 1.00 23.09 48 VAL B N 1
ATOM 1529 C CA . VAL B 1 51 ? 24.645 46.300 55.815 1.00 26.71 48 VAL B CA 1
ATOM 1530 C C . VAL B 1 51 ? 26.090 45.937 55.494 1.00 20.94 48 VAL B C 1
ATOM 1531 O O . VAL B 1 51 ? 26.916 46.830 55.252 1.00 18.40 48 VAL B O 1
ATOM 1535 N N . PRO B 1 52 ? 26.446 44.657 55.499 1.00 21.20 49 PRO B N 1
ATOM 1536 C CA . PRO B 1 52 ? 27.820 44.275 55.167 1.00 22.55 49 PRO B CA 1
ATOM 1537 C C . PRO B 1 52 ? 28.089 44.427 53.679 1.00 23.00 49 PRO B C 1
ATOM 1538 O O . PRO B 1 52 ? 27.181 44.412 52.845 1.00 25.05 49 PRO B O 1
ATOM 1542 N N . VAL B 1 53 ? 29.370 44.585 53.354 1.00 26.65 50 VAL B N 1
ATOM 1543 C CA . VAL B 1 53 ? 29.828 44.734 51.978 1.00 26.95 50 VAL B CA 1
ATOM 1544 C C . VAL B 1 53 ? 30.783 43.593 51.669 1.00 24.58 50 VAL B C 1
ATOM 1545 O O . VAL B 1 53 ? 31.740 43.356 52.415 1.00 24.21 50 VAL B O 1
ATOM 1549 N N . VAL B 1 54 ? 30.520 42.888 50.570 1.00 32.53 51 VAL B N 1
ATOM 1550 C CA . VAL B 1 54 ? 31.327 41.754 50.147 1.00 40.07 51 VAL B CA 1
ATOM 1551 C C . VAL B 1 54 ? 31.721 41.948 48.688 1.00 42.13 51 VAL B C 1
ATOM 1552 O O . VAL B 1 54 ? 31.168 42.785 47.974 1.00 36.73 51 VAL B O 1
ATOM 1556 N N . THR B 1 55 ? 32.701 41.161 48.255 1.00 51.67 52 THR B N 1
ATOM 1557 C CA . THR B 1 55 ? 33.138 41.167 46.866 1.00 55.08 52 THR B CA 1
ATOM 1558 C C . THR B 1 55 ? 32.240 40.235 46.054 1.00 65.77 52 THR B C 1
ATOM 1559 O O . THR B 1 55 ? 31.232 39.719 46.545 1.00 63.23 52 THR B O 1
ATOM 1563 N N . ASP B 1 56 ? 32.601 40.001 44.790 1.00 78.35 53 ASP B N 1
ATOM 1564 C CA . ASP B 1 56 ? 31.872 39.026 43.988 1.00 80.23 53 ASP B CA 1
ATOM 1565 C C . ASP B 1 56 ? 32.143 37.596 44.439 1.00 80.44 53 ASP B C 1
ATOM 1566 O O . ASP B 1 56 ? 31.382 36.691 44.082 1.00 75.41 53 ASP B O 1
ATOM 1571 N N . GLU B 1 57 ? 33.206 37.375 45.215 1.00 86.69 54 GLU B N 1
ATOM 1572 C CA . GLU B 1 57 ? 33.515 36.072 45.792 1.00 87.79 54 GLU B CA 1
ATOM 1573 C C . GLU B 1 57 ? 33.272 36.053 47.301 1.00 87.87 54 GLU B C 1
ATOM 1574 O O . GLU B 1 57 ? 33.958 35.342 48.039 1.00 88.49 54 GLU B O 1
ATOM 1580 N N . LYS B 1 58 ? 32.302 36.842 47.762 1.00 65.80 55 LYS B N 1
ATOM 1581 C CA . LYS B 1 58 ? 31.824 36.901 49.142 1.00 51.86 55 LYS B CA 1
ATOM 1582 C C . LYS B 1 58 ? 32.899 37.306 50.145 1.00 51.15 55 LYS B C 1
ATOM 1583 O O . LYS B 1 58 ? 32.707 37.120 51.352 1.00 48.82 55 LYS B O 1
ATOM 1589 N N . GLN B 1 59 ? 34.021 37.861 49.689 1.00 56.00 56 GLN B N 1
ATOM 1590 C CA . GLN B 1 59 ? 35.049 38.330 50.612 1.00 53.25 56 GLN B CA 1
ATOM 1591 C C . GLN B 1 59 ? 34.543 39.550 51.371 1.00 45.50 56 GLN B C 1
ATOM 1592 O O . GLN B 1 59 ? 34.186 40.563 50.762 1.00 42.94 56 GLN B O 1
ATOM 1598 N N . PHE B 1 60 ? 34.512 39.455 52.698 1.00 47.95 57 PHE B N 1
ATOM 1599 C CA . PHE B 1 60 ? 33.991 40.539 53.522 1.00 37.94 57 PHE B CA 1
ATOM 1600 C C . PHE B 1 60 ? 34.874 41.773 53.393 1.00 41.14 57 PHE B C 1
ATOM 1601 O O . PHE B 1 60 ? 36.065 41.733 53.721 1.00 48.01 57 PHE B O 1
ATOM 1609 N N . VAL B 1 61 ? 34.290 42.869 52.918 1.00 29.63 58 VAL B N 1
ATOM 1610 C CA . VAL B 1 61 ? 35.003 44.137 52.815 1.00 26.13 58 VAL B CA 1
ATOM 1611 C C . VAL B 1 61 ? 34.769 45.000 54.045 1.00 30.66 58 VAL B C 1
ATOM 1612 O O . VAL B 1 61 ? 35.713 45.509 54.654 1.00 35.84 58 VAL B O 1
ATOM 1616 N N . GLY B 1 62 ? 33.509 45.169 54.426 1.00 25.24 59 GLY B N 1
ATOM 1617 C CA . GLY B 1 62 ? 33.173 45.983 55.574 1.00 23.88 59 GLY B CA 1
ATOM 1618 C C . GLY B 1 62 ? 31.676 46.199 55.643 1.00 23.47 59 GLY B C 1
ATOM 1619 O O . GLY B 1 62 ? 30.899 45.525 54.963 1.00 20.62 59 GLY B O 1
ATOM 1620 N N . THR B 1 63 ? 31.288 47.151 56.483 1.00 23.60 60 THR B N 1
ATOM 1621 C CA . THR B 1 63 ? 29.899 47.556 56.624 1.00 19.77 60 THR B CA 1
ATOM 1622 C C . THR B 1 63 ? 29.726 48.973 56.097 1.00 20.42 60 THR B C 1
ATOM 1623 O O . THR B 1 63 ? 30.668 49.769 56.091 1.00 21.19 60 THR B O 1
ATOM 1627 N N . ILE B 1 64 ? 28.510 49.285 55.653 1.00 20.96 61 ILE B N 1
ATOM 1628 C CA . ILE B 1 64 ? 28.209 50.599 55.105 1.00 20.06 61 ILE B CA 1
ATOM 1629 C C . ILE B 1 64 ? 26.828 51.034 55.575 1.00 19.70 61 ILE B C 1
ATOM 1630 O O . ILE B 1 64 ? 25.930 50.213 55.787 1.00 18.26 61 ILE B O 1
ATOM 1635 N N . GLY B 1 65 ? 26.676 52.344 55.762 1.00 19.00 62 GLY B N 1
ATOM 1636 C CA . GLY B 1 65 ? 25.397 52.936 56.088 1.00 15.28 62 GLY B CA 1
ATOM 1637 C C . GLY B 1 65 ? 25.193 54.210 55.294 1.00 13.68 62 GLY B C 1
ATOM 1638 O O . GLY B 1 65 ? 26.061 54.630 54.527 1.00 16.74 62 GLY B O 1
ATOM 1639 N N . LEU B 1 66 ? 24.022 54.817 55.491 1.00 13.61 63 LEU B N 1
ATOM 1640 C CA . LEU B 1 66 ? 23.718 56.058 54.790 1.00 13.68 63 LEU B CA 1
ATOM 1641 C C . LEU B 1 66 ? 24.620 57.197 55.242 1.00 14.96 63 LEU B C 1
ATOM 1642 O O . LEU B 1 66 ? 24.954 58.073 54.438 1.00 13.64 63 LEU B O 1
ATOM 1647 N N . ARG B 1 67 ? 25.021 57.206 56.516 1.00 14.98 64 ARG B N 1
ATOM 1648 C CA . ARG B 1 67 ? 25.946 58.233 56.984 1.00 19.61 64 ARG B CA 1
ATOM 1649 C C . ARG B 1 67 ? 27.278 58.143 56.253 1.00 21.58 64 ARG B C 1
ATOM 1650 O O . ARG B 1 67 ? 27.885 59.168 55.924 1.00 23.95 64 ARG B O 1
ATOM 1658 N N . ASP B 1 68 ? 27.743 56.922 55.980 1.00 15.15 65 ASP B N 1
ATOM 1659 C CA . ASP B 1 68 ? 28.992 56.754 55.247 1.00 13.50 65 ASP B CA 1
ATOM 1660 C C . ASP B 1 68 ? 28.881 57.317 53.837 1.00 17.23 65 ASP B C 1
ATOM 1661 O O . ASP B 1 68 ? 29.796 57.996 53.357 1.00 17.52 65 ASP B O 1
ATOM 1666 N N . ILE B 1 69 ? 27.761 57.055 53.162 1.00 19.98 66 ILE B N 1
ATOM 1667 C CA . ILE B 1 69 ? 27.556 57.597 51.824 1.00 16.47 66 ILE B CA 1
ATOM 1668 C C . ILE B 1 69 ? 27.363 59.107 51.880 1.00 18.72 66 ILE B C 1
ATOM 1669 O O . ILE B 1 69 ? 27.936 59.851 51.076 1.00 20.85 66 ILE B O 1
ATOM 1682 N N . ALA B 1 71 ? 28.229 61.386 54.278 1.00 20.90 68 ALA B N 1
ATOM 1683 C CA . ALA B 1 71 ? 29.426 62.119 54.679 1.00 19.44 68 ALA B CA 1
ATOM 1684 C C . ALA B 1 71 ? 30.497 62.080 53.598 1.00 20.90 68 ALA B C 1
ATOM 1685 O O . ALA B 1 71 ? 31.294 63.018 53.483 1.00 22.93 68 ALA B O 1
ATOM 1687 N N . TYR B 1 72 ? 30.534 61.010 52.802 1.00 19.63 69 TYR B N 1
ATOM 1688 C CA . TYR B 1 72 ? 31.491 60.938 51.705 1.00 18.69 69 TYR B CA 1
ATOM 1689 C C . TYR B 1 72 ? 31.171 61.970 50.630 1.00 21.90 69 TYR B C 1
ATOM 1690 O O . TYR B 1 72 ? 32.080 62.600 50.077 1.00 29.45 69 TYR B O 1
ATOM 1699 N N . GLN B 1 73 ? 29.886 62.164 50.327 1.00 17.55 70 GLN B N 1
ATOM 1700 C CA . GLN B 1 73 ? 29.504 63.161 49.331 1.00 21.81 70 GLN B CA 1
ATOM 1701 C C . GLN B 1 73 ? 29.824 64.569 49.812 1.00 27.86 70 GLN B C 1
ATOM 1702 O O . GLN B 1 73 ? 30.257 65.421 49.027 1.00 29.80 70 GLN B O 1
ATOM 1716 N N . GLU B 1 75 ? 32.150 65.479 52.220 1.00 29.03 72 GLU B N 1
ATOM 1717 C CA . GLU B 1 75 ? 33.597 65.649 52.286 1.00 29.66 72 GLU B CA 1
ATOM 1718 C C . GLU B 1 75 ? 34.204 65.873 50.906 1.00 34.22 72 GLU B C 1
ATOM 1719 O O . GLU B 1 75 ? 35.185 66.615 50.775 1.00 45.38 72 GLU B O 1
ATOM 1725 N N . HIS B 1 76 ? 33.628 65.272 49.865 1.00 32.82 73 HIS B N 1
ATOM 1726 C CA . HIS B 1 76 ? 34.236 65.285 48.542 1.00 28.09 73 HIS B CA 1
ATOM 1727 C C . HIS B 1 76 ? 33.463 66.098 47.510 1.00 32.91 73 HIS B C 1
ATOM 1728 O O . HIS B 1 76 ? 33.846 66.091 46.335 1.00 36.62 73 HIS B O 1
ATOM 1735 N N . ASP B 1 77 ? 32.394 66.794 47.904 1.00 34.28 74 ASP B N 1
ATOM 1736 C CA . ASP B 1 77 ? 31.698 67.737 47.022 1.00 33.22 74 ASP B CA 1
ATOM 1737 C C . ASP B 1 77 ? 31.226 67.068 45.730 1.00 29.19 74 ASP B C 1
ATOM 1738 O O . ASP B 1 77 ? 31.122 67.711 44.684 1.00 30.86 74 ASP B O 1
ATOM 1743 N N . LEU B 1 78 ? 30.943 65.771 45.783 1.00 30.68 75 LEU B N 1
ATOM 1744 C CA . LEU B 1 78 ? 30.586 65.034 44.580 1.00 30.77 75 LEU B CA 1
ATOM 1745 C C . LEU B 1 78 ? 29.149 65.325 44.171 1.00 34.72 75 LEU B C 1
ATOM 1746 O O . LEU B 1 78 ? 28.264 65.486 45.017 1.00 34.87 75 LEU B O 1
ATOM 1751 N N . SER B 1 79 ? 28.927 65.396 42.861 1.00 44.90 76 SER B N 1
ATOM 1752 C CA . SER B 1 79 ? 27.599 65.586 42.302 1.00 39.15 76 SER B CA 1
ATOM 1753 C C . SER B 1 79 ? 26.874 64.245 42.219 1.00 42.37 76 SER B C 1
ATOM 1754 O O . SER B 1 79 ? 27.423 63.189 42.545 1.00 42.64 76 SER B O 1
ATOM 1757 N N . GLN B 1 80 ? 25.622 64.282 41.762 1.00 39.78 77 GLN B N 1
ATOM 1758 C CA . GLN B 1 80 ? 24.839 63.054 41.680 1.00 45.51 77 GLN B CA 1
ATOM 1759 C C . GLN B 1 80 ? 25.366 62.129 40.590 1.00 45.99 77 GLN B C 1
ATOM 1760 O O . GLN B 1 80 ? 25.402 60.907 40.770 1.00 50.05 77 GLN B O 1
ATOM 1766 N N . GLU B 1 81 ? 25.787 62.691 39.454 1.00 47.13 78 GLU B N 1
ATOM 1767 C CA . GLU B 1 81 ? 26.256 61.855 38.354 1.00 53.39 78 GLU B CA 1
ATOM 1768 C C . GLU B 1 81 ? 27.580 61.178 38.684 1.00 50.89 78 GLU B C 1
ATOM 1769 O O . GLU B 1 81 ? 27.826 60.052 38.236 1.00 51.25 78 GLU B O 1
ATOM 1775 N N . ILE B 1 82 ? 28.440 61.842 39.460 1.00 48.63 79 ILE B N 1
ATOM 1776 C CA . ILE B 1 82 ? 29.723 61.257 39.828 1.00 47.52 79 ILE B CA 1
ATOM 1777 C C . ILE B 1 82 ? 29.538 60.000 40.665 1.00 40.28 79 ILE B C 1
ATOM 1778 O O . ILE B 1 82 ? 30.387 59.102 40.636 1.00 44.36 79 ILE B O 1
ATOM 1791 N N . ALA B 1 84 ? 26.957 57.895 40.312 1.00 42.93 81 ALA B N 1
ATOM 1792 C CA . ALA B 1 84 ? 26.506 56.809 39.455 1.00 37.84 81 ALA B CA 1
ATOM 1793 C C . ALA B 1 84 ? 27.671 55.970 38.951 1.00 46.73 81 ALA B C 1
ATOM 1794 O O . ALA B 1 84 ? 27.450 54.870 38.434 1.00 52.60 81 ALA B O 1
ATOM 1796 N N . ASP B 1 85 ? 28.899 56.465 39.102 1.00 56.40 82 ASP B N 1
ATOM 1797 C CA . ASP B 1 85 ? 30.099 55.764 38.678 1.00 65.19 82 ASP B CA 1
ATOM 1798 C C . ASP B 1 85 ? 31.024 55.435 39.843 1.00 58.82 82 ASP B C 1
ATOM 1799 O O . ASP B 1 85 ? 32.051 54.779 39.632 1.00 64.75 82 ASP B O 1
ATOM 1804 N N . THR B 1 86 ? 30.684 55.854 41.061 1.00 44.31 83 THR B N 1
ATOM 1805 C CA . THR B 1 86 ? 31.530 55.641 42.229 1.00 37.36 83 THR B CA 1
ATOM 1806 C C . THR B 1 86 ? 31.118 54.370 42.960 1.00 36.16 83 THR B C 1
ATOM 1807 O O . THR B 1 86 ? 29.958 54.225 43.359 1.00 36.86 83 THR B O 1
ATOM 1811 N N . ASP B 1 87 ? 32.074 53.466 43.155 1.00 35.08 84 ASP B N 1
ATOM 1812 C CA . ASP B 1 87 ? 31.821 52.261 43.932 1.00 26.62 84 ASP B CA 1
ATOM 1813 C C . ASP B 1 87 ? 31.698 52.594 45.416 1.00 27.25 84 ASP B C 1
ATOM 1814 O O . ASP B 1 87 ? 32.333 53.523 45.921 1.00 31.46 84 ASP B O 1
ATOM 1819 N N . ILE B 1 88 ? 30.871 51.814 46.120 1.00 27.82 85 ILE B N 1
ATOM 1820 C CA . ILE B 1 88 ? 30.671 52.026 47.551 1.00 26.38 85 ILE B CA 1
ATOM 1821 C C . ILE B 1 88 ? 31.868 51.599 48.384 1.00 22.54 85 ILE B C 1
ATOM 1822 O O . ILE B 1 88 ? 31.941 51.952 49.567 1.00 24.03 85 ILE B O 1
ATOM 1827 N N . VAL B 1 89 ? 32.805 50.844 47.803 1.00 22.76 86 VAL B N 1
ATOM 1828 C CA . VAL B 1 89 ? 33.991 50.424 48.544 1.00 23.41 86 VAL B CA 1
ATOM 1829 C C . VAL B 1 89 ? 34.829 51.628 48.952 1.00 22.45 86 VAL B C 1
ATOM 1830 O O . VAL B 1 89 ? 35.529 51.592 49.973 1.00 18.84 86 VAL B O 1
ATOM 1834 N N . HIS B 1 90 ? 34.763 52.715 48.182 1.00 22.47 87 HIS B N 1
ATOM 1835 C CA . HIS B 1 90 ? 35.509 53.919 48.523 1.00 24.35 87 HIS B CA 1
ATOM 1836 C C . HIS B 1 90 ? 34.965 54.617 49.761 1.00 24.34 87 HIS B C 1
ATOM 1837 O O . HIS B 1 90 ? 35.605 55.553 50.254 1.00 28.09 87 HIS B O 1
ATOM 1852 N N . THR B 1 92 ? 33.086 52.459 52.113 1.00 20.24 89 THR B N 1
ATOM 1853 C CA . THR B 1 92 ? 32.778 51.358 53.012 1.00 16.41 89 THR B CA 1
ATOM 1854 C C . THR B 1 92 ? 33.697 51.415 54.225 1.00 21.07 89 THR B C 1
ATOM 1855 O O . THR B 1 92 ? 34.904 51.639 54.092 1.00 25.26 89 THR B O 1
ATOM 1859 N N . LYS B 1 93 ? 33.122 51.235 55.411 1.00 27.14 90 LYS B N 1
ATOM 1860 C CA . LYS B 1 93 ? 33.896 51.268 56.649 1.00 31.63 90 LYS B CA 1
ATOM 1861 C C . LYS B 1 93 ? 34.605 49.931 56.806 1.00 28.80 90 LYS B C 1
ATOM 1862 O O . LYS B 1 93 ? 34.003 48.935 57.215 1.00 25.91 90 LYS B O 1
ATOM 1868 N N . THR B 1 94 ? 35.889 49.903 56.466 1.00 45.30 91 THR B N 1
ATOM 1869 C CA . THR B 1 94 ? 36.707 48.713 56.639 1.00 53.27 91 THR B CA 1
ATOM 1870 C C . THR B 1 94 ? 37.332 48.624 58.024 1.00 56.84 91 THR B C 1
ATOM 1871 O O . THR B 1 94 ? 37.868 47.568 58.380 1.00 52.01 91 THR B O 1
ATOM 1875 N N . ASP B 1 95 ? 37.269 49.697 58.812 1.00 65.65 92 ASP B N 1
ATOM 1876 C CA . ASP B 1 95 ? 37.838 49.711 60.160 1.00 69.86 92 ASP B CA 1
ATOM 1877 C C . ASP B 1 95 ? 36.756 49.326 61.172 1.00 65.82 92 ASP B C 1
ATOM 1878 O O . ASP B 1 95 ? 36.298 50.125 61.991 1.00 68.67 92 ASP B O 1
ATOM 1883 N N . VAL B 1 96 ? 36.346 48.061 61.091 1.00 53.90 93 VAL B N 1
ATOM 1884 C CA . VAL B 1 96 ? 35.344 47.496 61.985 1.00 51.29 93 VAL B CA 1
ATOM 1885 C C . VAL B 1 96 ? 35.917 46.246 62.635 1.00 40.34 93 VAL B C 1
ATOM 1886 O O . VAL B 1 96 ? 36.775 45.563 62.066 1.00 41.90 93 VAL B O 1
ATOM 1890 N N . ALA B 1 97 ? 35.434 45.947 63.837 1.00 35.18 94 ALA B N 1
ATOM 1891 C CA . ALA B 1 97 ? 35.838 44.745 64.554 1.00 41.50 94 ALA B CA 1
ATOM 1892 C C . ALA B 1 97 ? 34.907 43.596 64.187 1.00 38.40 94 ALA B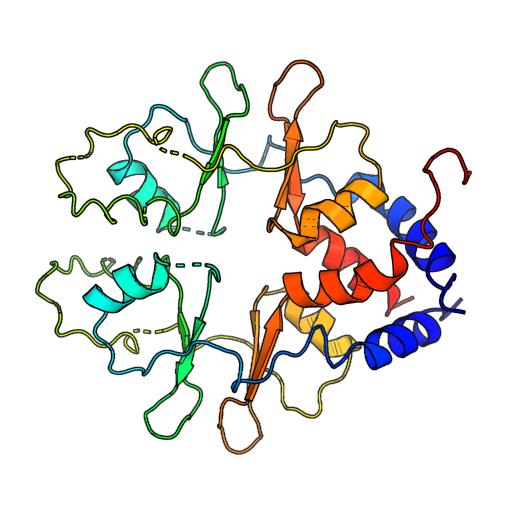 C 1
ATOM 1893 O O . ALA B 1 97 ? 33.682 43.747 64.217 1.00 38.69 94 ALA B O 1
ATOM 1895 N N . VAL B 1 98 ? 35.492 42.453 63.832 1.00 28.95 95 VAL B N 1
ATOM 1896 C CA . VAL B 1 98 ? 34.715 41.270 63.477 1.00 32.23 95 VAL B CA 1
ATOM 1897 C C . VAL B 1 98 ? 35.106 40.122 64.398 1.00 35.21 95 VAL B C 1
ATOM 1898 O O . VAL B 1 98 ? 36.008 40.261 65.231 1.00 35.28 95 VAL B O 1
ATOM 1902 N N . VAL B 1 99 ? 34.426 38.985 64.260 1.00 37.16 96 VAL B N 1
ATOM 1903 C CA . VAL B 1 99 ? 34.726 37.794 65.046 1.00 38.06 96 VAL B CA 1
ATOM 1904 C C . VAL B 1 99 ? 34.720 36.580 64.130 1.00 39.81 96 VAL B C 1
ATOM 1905 O O . VAL B 1 99 ? 33.986 36.524 63.140 1.00 41.29 96 VAL B O 1
ATOM 1909 N N . SER B 1 100 ? 35.557 35.603 64.468 1.00 46.61 97 SER B N 1
ATOM 1910 C CA . SER B 1 100 ? 35.533 34.326 63.783 1.00 54.25 97 SER B CA 1
ATOM 1911 C C . SER B 1 100 ? 34.315 33.523 64.234 1.00 52.48 97 SER B C 1
ATOM 1912 O O . SER B 1 100 ? 33.700 33.836 65.257 1.00 55.38 97 SER B O 1
ATOM 1915 N N . PRO B 1 101 ? 33.932 32.489 63.479 1.00 51.34 98 PRO B N 1
ATOM 1916 C CA . PRO B 1 101 ? 32.856 31.600 63.950 1.00 53.69 98 PRO B CA 1
ATOM 1917 C C . PRO B 1 101 ? 33.158 30.935 65.283 1.00 56.98 98 PRO B C 1
ATOM 1918 O O . PRO B 1 101 ? 32.234 30.401 65.911 1.00 48.06 98 PRO B O 1
ATOM 1922 N N . ASP B 1 102 ? 34.410 30.952 65.731 1.00 69.27 99 ASP B N 1
ATOM 1923 C CA . ASP B 1 102 ? 34.793 30.407 67.033 1.00 71.26 99 ASP B CA 1
ATOM 1924 C C . ASP B 1 102 ? 34.827 31.517 68.083 1.00 64.76 99 ASP B C 1
ATOM 1925 O O . ASP B 1 102 ? 35.833 31.764 68.749 1.00 65.82 99 ASP B O 1
ATOM 1930 N N . PHE B 1 103 ? 33.693 32.196 68.219 1.00 52.19 100 PHE B N 1
ATOM 1931 C CA . PHE B 1 103 ? 33.563 33.312 69.142 1.00 50.65 100 PHE B CA 1
ATOM 1932 C C . PHE B 1 103 ? 33.052 32.837 70.496 1.00 48.61 100 PHE B C 1
ATOM 1933 O O . PHE B 1 103 ? 32.306 31.859 70.593 1.00 51.12 100 PHE B O 1
ATOM 1941 N N . THR B 1 104 ? 33.460 33.544 71.543 1.00 38.41 101 THR B N 1
ATOM 1942 C CA . THR B 1 104 ? 32.934 33.324 72.880 1.00 44.30 101 THR B CA 1
ATOM 1943 C C . THR B 1 104 ? 31.898 34.395 73.201 1.00 45.43 101 THR B C 1
ATOM 1944 O O . THR B 1 104 ? 31.933 35.501 72.655 1.00 45.39 101 THR B O 1
ATOM 1948 N N . ILE B 1 105 ? 30.960 34.049 74.086 1.00 45.55 102 ILE B N 1
ATOM 1949 C CA . ILE B 1 105 ? 29.909 34.993 74.455 1.00 33.55 102 ILE B CA 1
ATOM 1950 C C . ILE B 1 105 ? 30.510 36.217 75.136 1.00 34.88 102 ILE B C 1
ATOM 1951 O O . ILE B 1 105 ? 30.056 37.349 74.927 1.00 40.13 102 ILE B O 1
ATOM 1956 N N . THR B 1 106 ? 31.560 36.014 75.938 1.00 38.76 103 THR B N 1
ATOM 1957 C CA . THR B 1 106 ? 32.160 37.125 76.670 1.00 41.88 103 THR B CA 1
ATOM 1958 C C . THR B 1 106 ? 32.801 38.144 75.733 1.00 39.89 103 THR B C 1
ATOM 1959 O O . THR B 1 106 ? 32.817 39.341 76.043 1.00 36.86 103 THR B O 1
ATOM 1963 N N . GLU B 1 107 ? 33.330 37.698 74.591 1.00 36.94 104 GLU B N 1
ATOM 1964 C CA . GLU B 1 107 ? 33.954 38.613 73.644 1.00 38.65 104 GLU B CA 1
ATOM 1965 C C . GLU B 1 107 ? 32.972 39.178 72.627 1.00 35.11 104 GLU B C 1
ATOM 1966 O O . GLU B 1 107 ? 33.269 40.206 72.009 1.00 35.38 104 GLU B O 1
ATOM 1972 N N . VAL B 1 108 ? 31.818 38.538 72.436 1.00 39.74 105 VAL B N 1
ATOM 1973 C CA . VAL B 1 108 ? 30.783 39.121 71.587 1.00 32.89 105 VAL B CA 1
ATOM 1974 C C . VAL B 1 108 ? 30.182 40.349 72.260 1.00 33.11 105 VAL B C 1
ATOM 1975 O O . VAL B 1 108 ? 30.081 41.422 71.654 1.00 33.98 105 VAL B O 1
ATOM 1979 N N . LEU B 1 109 ? 29.782 40.209 73.526 1.00 31.77 106 LEU B N 1
ATOM 1980 C CA . LEU B 1 109 ? 29.330 41.366 74.291 1.00 34.38 106 LEU B CA 1
ATOM 1981 C C . LEU B 1 109 ? 30.436 42.400 74.435 1.00 38.66 106 LEU B C 1
ATOM 1982 O O . LEU B 1 109 ? 30.161 43.605 74.455 1.00 40.80 106 LEU B O 1
ATOM 1987 N N . HIS B 1 110 ? 31.687 41.949 74.543 1.00 51.02 107 HIS B N 1
ATOM 1988 C CA . HIS B 1 110 ? 32.808 42.879 74.615 1.00 47.83 107 HIS B CA 1
ATOM 1989 C C . HIS B 1 110 ? 32.916 43.708 73.340 1.00 42.80 107 HIS B C 1
ATOM 1990 O O . HIS B 1 110 ? 33.210 44.907 73.394 1.00 42.94 107 HIS B O 1
ATOM 1997 N N . LYS B 1 111 ? 32.671 43.089 72.183 1.00 41.41 108 LYS B N 1
ATOM 1998 C CA . LYS B 1 111 ? 32.732 43.822 70.923 1.00 38.18 108 LYS B CA 1
ATOM 1999 C C . LYS B 1 111 ? 31.474 44.644 70.677 1.00 39.81 108 LYS B C 1
ATOM 2000 O O . LYS B 1 111 ? 31.535 45.672 69.994 1.00 39.61 108 LYS B O 1
ATOM 2006 N N . LEU B 1 112 ? 30.335 44.214 71.217 1.00 39.17 109 LEU B N 1
ATOM 2007 C CA . LEU B 1 112 ? 29.068 44.903 71.016 1.00 36.25 109 LEU B CA 1
ATOM 2008 C C . LEU B 1 112 ? 28.851 46.047 71.995 1.00 37.54 109 LEU B C 1
ATOM 2009 O O . LEU B 1 112 ? 27.746 46.596 72.053 1.00 38.58 109 LEU B O 1
ATOM 2014 N N . VAL B 1 113 ? 29.870 46.420 72.764 1.00 37.21 110 VAL B N 1
ATOM 2015 C CA . VAL B 1 113 ? 29.797 47.638 73.559 1.00 41.58 110 VAL B CA 1
ATOM 2016 C C . VAL B 1 113 ? 30.482 48.807 72.855 1.00 48.25 110 VAL B C 1
ATOM 2017 O O . VAL B 1 113 ? 30.124 49.966 73.115 1.00 52.24 110 VAL B O 1
ATOM 2021 N N . ASP B 1 114 ? 31.427 48.540 71.953 1.00 51.18 111 ASP B N 1
ATOM 2022 C CA . ASP B 1 114 ? 32.044 49.587 71.148 1.00 48.14 111 ASP B CA 1
ATOM 2023 C C . ASP B 1 114 ? 31.278 49.859 69.862 1.00 54.04 111 ASP B C 1
ATOM 2024 O O . ASP B 1 114 ? 31.357 50.971 69.326 1.00 51.31 111 ASP B O 1
ATOM 2029 N N . GLU B 1 115 ? 30.543 48.870 69.358 1.00 50.68 112 GLU B N 1
ATOM 2030 C CA . GLU B 1 115 ? 29.738 49.014 68.155 1.00 44.70 112 GLU B CA 1
ATOM 2031 C C . GLU B 1 115 ? 28.446 48.232 68.336 1.00 49.55 112 GLU B C 1
ATOM 2032 O O . GLU B 1 115 ? 28.280 47.477 69.298 1.00 47.22 112 GLU B O 1
ATOM 2038 N N . SER B 1 116 ? 27.517 48.426 67.402 1.00 43.41 113 SER B N 1
ATOM 2039 C CA . SER B 1 116 ? 26.234 47.739 67.424 1.00 37.72 113 SER B CA 1
ATOM 2040 C C . SER B 1 116 ? 26.102 46.702 66.320 1.00 37.03 113 SER B C 1
ATOM 2041 O O . SER B 1 116 ? 25.033 46.098 66.180 1.00 36.91 113 SER B O 1
ATOM 2044 N N . PHE B 1 117 ? 27.154 46.479 65.538 1.00 54.57 114 PHE B N 1
ATOM 2045 C CA . PHE B 1 117 ? 27.102 45.591 64.384 1.00 52.63 114 PHE B CA 1
ATOM 2046 C C . PHE B 1 117 ? 28.370 44.755 64.373 1.00 50.59 114 PHE B C 1
ATOM 2047 O O . PHE B 1 117 ? 29.470 45.298 64.227 1.00 51.91 114 PHE B O 1
ATOM 2055 N N . LEU B 1 118 ? 28.223 43.443 64.534 1.00 37.94 115 LEU B N 1
ATOM 2056 C CA . LEU B 1 118 ? 29.366 42.539 64.661 1.00 34.91 115 LEU B CA 1
ATOM 2057 C C . LEU B 1 118 ? 29.306 41.459 63.591 1.00 32.90 115 LEU B C 1
ATOM 2058 O O . LEU B 1 118 ? 28.553 40.479 63.733 1.00 27.54 115 LEU B O 1
ATOM 2063 N N . PRO B 1 119 ? 30.070 41.587 62.511 1.00 35.42 116 PRO B N 1
ATOM 2064 C CA . PRO B 1 119 ? 30.073 40.551 61.475 1.00 37.13 116 PRO B CA 1
ATOM 2065 C C . PRO B 1 119 ? 30.846 39.318 61.920 1.00 37.84 116 PRO B C 1
ATOM 2066 O O . PRO B 1 119 ? 31.656 39.352 62.848 1.00 35.52 116 PRO B O 1
ATOM 2070 N N . VAL B 1 120 ? 30.579 38.213 61.230 1.00 36.54 117 VAL B N 1
ATOM 2071 C CA . VAL B 1 120 ? 31.257 36.945 61.475 1.00 41.28 117 VAL B CA 1
ATOM 2072 C C . VAL B 1 120 ? 32.011 36.576 60.206 1.00 40.57 117 VAL B C 1
ATOM 2073 O O . VAL B 1 120 ? 31.396 36.269 59.176 1.00 40.29 117 VAL B O 1
ATOM 2077 N N . VAL B 1 121 ? 33.339 36.607 60.277 1.00 47.15 118 VAL B N 1
ATOM 2078 C CA . VAL B 1 121 ? 34.208 36.303 59.148 1.00 49.24 118 VAL B CA 1
ATOM 2079 C C . VAL B 1 121 ? 35.122 35.155 59.547 1.00 59.13 118 VAL B C 1
ATOM 2080 O O . VAL B 1 121 ? 35.755 35.200 60.608 1.00 51.26 118 VAL B O 1
ATOM 2084 N N . ASP B 1 122 ? 35.193 34.132 58.698 1.00 85.86 119 ASP B N 1
ATOM 2085 C CA . ASP B 1 122 ? 36.065 32.999 58.963 1.00 93.67 119 ASP B CA 1
ATOM 2086 C C . ASP B 1 122 ? 37.524 33.391 58.726 1.00 94.46 119 ASP B C 1
ATOM 2087 O O . ASP B 1 122 ? 37.843 34.517 58.333 1.00 89.87 119 ASP B O 1
ATOM 2092 N N . ALA B 1 123 ? 38.427 32.439 58.977 1.00 90.60 120 ALA B N 1
ATOM 2093 C CA . ALA B 1 123 ? 39.851 32.703 58.808 1.00 87.79 120 ALA B CA 1
ATOM 2094 C C . ALA B 1 123 ? 40.219 32.977 57.357 1.00 98.18 120 ALA B C 1
ATOM 2095 O O . ALA B 1 123 ? 41.229 33.640 57.099 1.00 93.95 120 ALA B O 1
ATOM 2097 N N . GLU B 1 124 ? 39.424 32.485 56.405 1.00 116.71 121 GLU B N 1
ATOM 2098 C CA . GLU B 1 124 ? 39.715 32.733 54.997 1.00 121.16 121 GLU B CA 1
ATOM 2099 C C . GLU B 1 124 ? 39.401 34.176 54.618 1.00 121.55 121 GLU B C 1
ATOM 2100 O O . GLU B 1 124 ? 40.217 34.854 53.983 1.00 123.95 121 GLU B O 1
ATOM 2106 N N . GLY B 1 125 ? 38.222 34.662 55.000 1.00 92.19 122 GLY B N 1
ATOM 2107 C CA . GLY B 1 125 ? 37.833 36.025 54.695 1.00 77.97 122 GLY B CA 1
ATOM 2108 C C . GLY B 1 125 ? 36.429 36.133 54.140 1.00 64.87 122 GLY B C 1
ATOM 2109 O O . GLY B 1 125 ? 36.010 37.205 53.693 1.00 57.46 122 GLY B O 1
ATOM 2110 N N . ILE B 1 126 ? 35.692 35.029 54.166 1.00 65.61 123 ILE B N 1
ATOM 2111 C CA . ILE B 1 126 ? 34.331 34.979 53.645 1.00 57.67 123 ILE B CA 1
ATOM 2112 C C . ILE B 1 126 ? 33.363 35.427 54.731 1.00 58.86 123 ILE B C 1
ATOM 2113 O O . ILE B 1 126 ? 33.503 35.060 55.904 1.00 55.54 123 ILE B O 1
ATOM 2118 N N . PHE B 1 127 ? 32.382 36.237 54.340 1.00 58.50 124 PHE B N 1
ATOM 2119 C CA . PHE B 1 127 ? 31.373 36.726 55.268 1.00 51.01 124 PHE B CA 1
ATOM 2120 C C . PHE B 1 127 ? 30.317 35.652 55.511 1.00 50.26 124 PHE B C 1
ATOM 2121 O O . PHE B 1 127 ? 29.750 35.100 54.563 1.00 47.70 124 PHE B O 1
ATOM 2129 N N . GLN B 1 128 ? 30.049 35.364 56.786 1.00 60.27 125 GLN B N 1
ATOM 2130 C CA . GLN B 1 128 ? 29.140 34.292 57.171 1.00 61.43 125 GLN B CA 1
ATOM 2131 C C . GLN B 1 128 ? 27.901 34.759 57.921 1.00 59.10 125 GLN B C 1
ATOM 2132 O O . GLN 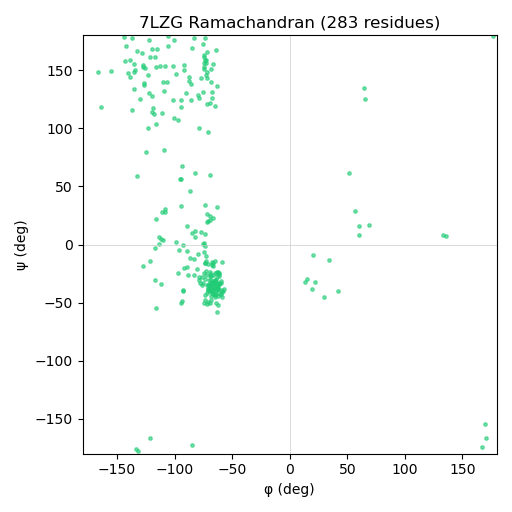B 1 128 ? 26.855 34.115 57.803 1.00 59.84 125 GLN B O 1
ATOM 2138 N N . GLY B 1 129 ? 27.982 35.839 58.689 1.00 56.00 126 GLY B N 1
ATOM 2139 C CA . GLY B 1 129 ? 26.820 36.306 59.425 1.00 50.17 126 GLY B CA 1
ATOM 2140 C C . GLY B 1 129 ? 27.166 37.497 60.290 1.00 43.44 126 GLY B C 1
ATOM 2141 O O . GLY B 1 129 ? 28.312 37.959 60.328 1.00 43.43 126 GLY B O 1
ATOM 2142 N N . ILE B 1 130 ? 26.147 37.993 60.997 1.00 36.73 127 ILE B N 1
ATOM 2143 C CA . ILE B 1 130 ? 26.285 39.169 61.848 1.00 35.53 127 ILE B CA 1
ATOM 2144 C C . ILE B 1 130 ? 25.600 38.925 63.186 1.00 31.61 127 ILE B C 1
ATOM 2145 O O . ILE B 1 130 ? 24.683 38.106 63.302 1.00 27.17 127 ILE B O 1
ATOM 2150 N N . ILE B 1 131 ? 26.055 39.657 64.201 1.00 31.83 128 ILE B N 1
ATOM 2151 C CA . ILE B 1 131 ? 25.425 39.699 65.515 1.00 27.08 128 ILE B CA 1
ATOM 2152 C C . ILE B 1 131 ? 25.243 41.161 65.893 1.00 27.54 128 ILE B C 1
ATOM 2153 O O . ILE B 1 131 ? 26.209 41.931 65.884 1.00 28.61 128 ILE B O 1
ATOM 2158 N N . THR B 1 132 ? 24.012 41.545 66.215 1.00 29.39 129 THR B N 1
ATOM 2159 C CA . THR B 1 132 ? 23.689 42.928 66.525 1.00 31.94 129 THR B CA 1
ATOM 2160 C C . THR B 1 132 ? 23.212 43.050 67.966 1.00 27.71 129 THR B C 1
ATOM 2161 O O . THR B 1 132 ? 22.822 42.066 68.600 1.00 32.53 129 THR B O 1
ATOM 2165 N N . ARG B 1 133 ? 23.257 44.281 68.484 1.00 23.53 130 ARG B N 1
ATOM 2166 C CA . ARG B 1 133 ? 22.680 44.542 69.799 1.00 24.29 130 ARG B CA 1
ATOM 2167 C C . ARG B 1 133 ? 21.193 44.217 69.810 1.00 27.20 130 ARG B C 1
ATOM 2168 O O . ARG B 1 133 ? 20.671 43.682 70.796 1.00 28.51 130 ARG B O 1
ATOM 2176 N N . LYS B 1 134 ? 20.496 44.544 68.720 1.00 24.97 131 LYS B N 1
ATOM 2177 C CA . LYS B 1 134 ? 19.086 44.193 68.597 1.00 22.65 131 LYS B CA 1
ATOM 2178 C C . LYS B 1 134 ? 18.884 42.688 68.697 1.00 22.95 131 LYS B C 1
ATOM 2179 O O . LYS B 1 134 ? 17.940 42.221 69.344 1.00 24.33 131 LYS B O 1
ATOM 2185 N N . SER B 1 135 ? 19.770 41.912 68.071 1.00 20.50 132 SER B N 1
ATOM 2186 C CA . SER B 1 135 ? 19.604 40.463 68.058 1.00 24.78 132 SER B CA 1
ATOM 2187 C C . SER B 1 135 ? 19.890 39.856 69.426 1.00 25.16 132 SER B C 1
ATOM 2188 O O . SER B 1 135 ? 19.253 38.872 69.821 1.00 26.62 132 SER B O 1
ATOM 2191 N N . ILE B 1 136 ? 20.844 40.425 70.163 1.00 24.62 133 ILE B N 1
ATOM 2192 C CA . ILE B 1 136 ? 21.136 39.926 71.502 1.00 22.77 133 ILE B CA 1
ATOM 2193 C C . ILE B 1 136 ? 20.005 40.276 72.459 1.00 23.58 133 ILE B C 1
ATOM 2194 O O . ILE B 1 136 ? 19.635 39.472 73.325 1.00 25.27 133 ILE B O 1
ATOM 2199 N N . LEU B 1 137 ? 19.429 41.471 72.314 1.00 23.91 134 LEU B N 1
ATOM 2200 C CA . LEU B 1 137 ? 18.274 41.825 73.132 1.00 24.30 134 LEU B CA 1
ATOM 2201 C C . LEU B 1 137 ? 17.108 40.881 72.884 1.00 27.14 134 LEU B C 1
ATOM 2202 O O . LEU B 1 137 ? 16.335 40.598 73.806 1.00 29.59 134 LEU B O 1
ATOM 2207 N N . LYS B 1 138 ? 16.965 40.381 71.654 1.00 27.50 135 LYS B N 1
ATOM 2208 C CA . LYS B 1 138 ? 15.959 39.357 71.397 1.00 28.23 135 LYS B CA 1
ATOM 2209 C C . LYS B 1 138 ? 16.262 38.088 72.181 1.00 27.68 135 LYS B C 1
ATOM 2210 O O . LYS B 1 138 ? 15.345 37.399 72.642 1.00 31.67 135 LYS B O 1
ATOM 2216 N N . ALA B 1 139 ? 17.548 37.770 72.352 1.00 27.55 136 ALA B N 1
ATOM 2217 C CA . ALA B 1 139 ? 17.924 36.564 73.079 1.00 27.93 136 ALA B CA 1
ATOM 2218 C C . ALA B 1 139 ? 17.571 36.683 74.555 1.00 26.04 136 ALA B C 1
ATOM 2219 O O . ALA B 1 139 ? 16.977 35.767 75.135 1.00 26.72 136 ALA B O 1
ATOM 2221 N N . VAL B 1 140 ? 17.928 37.806 75.182 1.00 24.44 137 VAL B N 1
ATOM 2222 C CA . VAL B 1 140 ? 17.606 38.003 76.591 1.00 25.49 137 VAL B CA 1
ATOM 2223 C C . VAL B 1 140 ? 16.132 38.292 76.815 1.00 32.30 137 VAL B C 1
ATOM 2224 O O . VAL B 1 140 ? 15.658 38.195 77.953 1.00 35.65 137 VAL B O 1
ATOM 2228 N N . ASN B 1 141 ? 15.391 38.645 75.762 1.00 30.41 138 ASN B N 1
ATOM 2229 C CA . ASN B 1 141 ? 13.947 38.790 75.893 1.00 28.24 138 ASN B CA 1
ATOM 2230 C C . ASN B 1 141 ? 13.238 37.450 76.033 1.00 32.44 138 ASN B C 1
ATOM 2231 O O . ASN B 1 141 ? 12.039 37.432 76.330 1.00 39.18 138 ASN B O 1
ATOM 2236 N N . ALA B 1 142 ? 13.944 36.336 75.824 1.00 27.77 139 ALA B N 1
ATOM 2237 C CA . ALA B 1 142 ? 13.388 35.031 76.153 1.00 33.28 139 ALA B CA 1
ATOM 2238 C C . ALA B 1 142 ? 13.199 34.859 77.654 1.00 36.83 139 ALA B C 1
ATOM 2239 O O . ALA B 1 142 ? 12.449 33.971 78.075 1.00 41.88 139 ALA B O 1
ATOM 2241 N N . LEU B 1 143 ? 13.867 35.680 78.463 1.00 37.48 140 LEU B N 1
ATOM 2242 C CA . LEU B 1 143 ? 13.674 35.700 79.905 1.00 37.10 140 LEU B CA 1
ATOM 2243 C C . LEU B 1 143 ? 12.583 36.668 80.340 1.00 43.98 140 LEU B C 1
ATOM 2244 O O . LEU B 1 143 ? 12.244 36.700 81.527 1.00 48.74 140 LEU B O 1
ATOM 2249 N N . LEU B 1 144 ? 12.023 37.447 79.410 1.00 46.42 141 LEU B N 1
ATOM 2250 C CA . LEU B 1 144 ? 11.099 38.513 79.780 1.00 44.37 141 LEU B CA 1
ATOM 2251 C C . LEU B 1 144 ? 9.772 37.972 80.296 1.00 45.07 141 LEU B C 1
ATOM 2252 O O . LEU B 1 144 ? 9.126 38.618 81.129 1.00 45.09 141 LEU B O 1
ATOM 2257 N N . HIS B 1 145 ? 9.340 36.805 79.812 1.00 46.78 142 HIS B N 1
ATOM 2258 C CA . HIS B 1 145 ? 8.078 36.249 80.286 1.00 46.40 142 HIS B CA 1
ATOM 2259 C C . HIS B 1 145 ? 8.171 35.819 81.744 1.00 48.20 142 HIS B C 1
ATOM 2260 O O . HIS B 1 145 ? 7.157 35.809 82.451 1.00 57.70 142 HIS B O 1
ATOM 2267 N N . ASP B 1 146 ? 9.371 35.470 82.211 1.00 56.00 143 ASP B N 1
ATOM 2268 C CA . ASP B 1 146 ? 9.611 35.144 83.610 1.00 58.82 143 ASP B CA 1
ATOM 2269 C C . ASP B 1 146 ? 9.985 36.367 84.440 1.00 57.18 143 ASP B C 1
ATOM 2270 O O . ASP B 1 146 ? 10.506 36.216 85.551 1.00 56.13 143 ASP B O 1
ATOM 2275 N N . PHE B 1 147 ? 9.744 37.566 83.921 1.00 57.37 144 PHE B N 1
ATOM 2276 C CA . PHE B 1 147 ? 9.944 38.793 84.677 1.00 58.28 144 PHE B CA 1
ATOM 2277 C C . PHE B 1 147 ? 8.687 39.120 85.470 1.00 61.91 144 PHE B C 1
ATOM 2278 O O . PHE B 1 147 ? 7.566 38.937 84.986 1.00 66.01 144 PHE B O 1
ATOM 2286 N N . SER B 1 148 ? 8.880 39.602 86.691 1.00 64.30 145 SER B N 1
ATOM 2287 C CA . SER B 1 148 ? 7.791 40.009 87.565 1.00 71.40 145 SER B CA 1
ATOM 2288 C C . SER B 1 148 ? 7.719 41.530 87.636 1.00 68.59 145 SER B C 1
ATOM 2289 O O . SER B 1 148 ? 8.595 42.244 87.140 1.00 70.48 145 SER B O 1
ATOM 2292 N N . LYS B 1 149 ? 6.649 42.023 88.260 1.00 73.65 146 LYS B N 1
ATOM 2293 C CA . LYS B 1 149 ? 6.431 43.457 88.375 1.00 73.48 146 LYS B CA 1
ATOM 2294 C C . LYS B 1 149 ? 7.529 44.107 89.218 1.00 72.98 146 LYS B C 1
ATOM 2295 O O . LYS B 1 149 ? 8.318 43.442 89.894 1.00 72.69 146 LYS B O 1
ATOM 2301 N N . GLU B 1 150 ? 7.565 45.441 89.173 1.00 77.87 147 GLU B N 1
ATOM 2302 C CA . GLU B 1 150 ? 8.570 46.182 89.928 1.00 83.95 147 GLU B CA 1
ATOM 2303 C C . GLU B 1 150 ? 8.294 46.115 91.426 1.00 77.19 147 GLU B C 1
ATOM 2304 O O . GLU B 1 150 ? 9.192 45.809 92.219 1.00 75.74 147 GLU B O 1
ATOM 2310 N N . TYR B 1 151 ? 7.055 46.391 91.832 1.00 65.70 148 TYR B N 1
ATOM 2311 C CA . TYR B 1 151 ? 6.696 46.381 93.251 1.00 68.51 148 TYR B CA 1
ATOM 2312 C C . TYR B 1 151 ? 6.607 44.976 93.840 1.00 64.34 148 TYR B C 1
ATOM 2313 O O . TYR B 1 151 ? 6.134 44.836 94.977 1.00 57.34 148 TYR B O 1
ATOM 2322 N N . GLU B 1 152 ? 7.028 43.937 93.123 1.00 75.63 149 GLU B N 1
ATOM 2323 C CA . GLU B 1 152 ? 7.055 42.582 93.653 1.00 74.92 149 GLU B CA 1
ATOM 2324 C C . GLU B 1 152 ? 8.437 42.173 94.147 1.00 79.95 149 GLU B C 1
ATOM 2325 O O . GLU B 1 152 ? 8.612 41.029 94.578 1.00 80.42 149 GLU B O 1
ATOM 2331 N N . ILE B 1 153 ? 9.419 43.073 94.091 1.00 73.62 150 ILE B N 1
ATOM 2332 C CA . ILE B 1 153 ? 10.766 42.819 94.594 1.00 71.09 150 ILE B CA 1
ATOM 2333 C C . ILE B 1 153 ? 11.214 44.036 95.393 1.00 71.87 150 ILE B C 1
ATOM 2334 O O . ILE B 1 153 ? 11.049 45.174 94.943 1.00 75.42 150 ILE B O 1
ATOM 2339 N N . ARG B 1 154 ? 11.776 43.799 96.575 1.00 74.66 151 ARG B N 1
ATOM 2340 C CA . ARG B 1 154 ? 12.275 44.881 97.418 1.00 74.32 151 ARG B CA 1
ATOM 2341 C C . ARG B 1 154 ? 13.520 44.448 98.188 1.00 76.33 151 ARG B C 1
ATOM 2342 O O . ARG B 1 154 ? 13.475 43.514 98.989 1.00 69.70 151 ARG B O 1
#

Nearest PDB structures (foldseek):
  7lzg-assembly1_A  TM=1.007E+00  e=3.722E-27  Streptococcus pneumoniae TIGR4
  2p9m-assembly2_D  TM=7.925E-01  e=3.172E-09  Methanocaldococcus jannaschii DSM 2661
  4l28-assembly2_D  TM=6.652E-01  e=1.761E-07  Homo sapiens
  4l28-assembly2_B  TM=6.745E-01  e=3.634E-07  Homo sapiens
  4l27-assembly2_C  TM=6.850E-01  e=1.765E-06  Homo sapiens

Solvent-accessible surface area: 15085 Å² total

Organism: Streptococcus pneumoniae serotype 4 (strain ATCC BAA-334 / TIGR4) (NCBI:txid170187)

InterPro domains:
  IPR000644 CBS domain [PF00571] (33-70)
  IPR000644 CBS domain [PF00571] (85-137)
  IPR000644 CBS domain [PS51371] (18-78)
  IPR000644 CBS domain [PS51371] (88-144)
  IPR000644 CBS domain [SM00116] (23-71)
  IPR000644 CBS domain [SM00116] (92-138)
  IPR046342 CBS domain superfamily [G3DSA:3.10.580.10] (1-153)
  IPR046342 CBS domain superfamily [SSF54631] (17-137)
  IPR048125 Cyclic-di-AMP-binding protein CbpB [NF041630] (4-144)
  IPR048125 Cyclic-di-AMP-binding protein CbpB [cd04643] (16-144)
  IPR051462 CBS domain-containing protein [PTHR48108] (17-138)

Secondary structure (DSSP, 8-state):
----HHHHHHHHHHTSGGGEEESTT---EETTSBHHHHHHHHT---SEEEEE-SS-B--EEEETTT---------S----SBTT--B-S---B-SS--HHHHHHHTTTSSEEEEE-SSSBEEEEEEHHHHHHHHHHHS--/---HHHHHHHHHTTHHHHEEEGGGS--EETTSBHHHHHHHHH---SEEEEE-TT-BEEEEEETTT---------S-----BTT--B-----B-SS--HHHHHHHTTT-SEEEEE-SS-BEEEEEEHHHHHHHHGGGGGG---GGG--

Radius of gyration: 20.38 Å; Cα contacts (8 Å, |Δi|>4): 479; chains: 2; bounding box: 36×49×59 Å